Protein AF-I4I1N1-F1 (afdb_monomer_lite)

Radius of gyration: 24.06 Å; chains: 1; bounding box: 51×66×57 Å

Foldseek 3Di:
DKEKDKDKDWFAQQAAFDDDDPATAGKWKKKKDWPDFQFFKKKKKFWDPDDPFQKKKFKAQQAQRHTPDIFGCPDDGRITMPGGDGHHPPTIIMIMIIGPDHDNDRDITMMMIMMIGPDTYMDIGTLDLDFADKDKDLKGKDKDWWAQLAHWAQAQPGGHTAGKWKKWKDFDDAQAFKKKWKFWPDPPQFFKKKFKAQRNPRDTPDIFQCPDDGRIGMPGGDGHHPPTIIMMMITGNDHDHHHPVGITMIMIMMHTPDGMMIITIRDRPPPPPLPPPPPPDPDDAPQVVCCVVRVDGDDPVSRVVSRVVVVVVPPDDDDDDDDDD

Secondary structure (DSSP, 8-state):
--EEEEEEEEE-TTSEEEEETTEEEEEEEEEEEESS-SS-EEEEEEE-TT-S--EEEEEEETTT--EEEEESSSSSTT-EEEEEE-PPTT--EEEEEEESS---SSS-EEEEEEEEESSS-EEEEE----B-SPEEESEEEEEEEE-TTSEEEE-TTT--EEEEEEEEEEESSTTS-EEEEEEESSTTS--EEEEEEETTT--EEEEESSSSSSS-EEEEEE-PPTT--EEEEEEESS-----TTS-EEEEEEEEESSS-EEEEEBPPP----S--S------SSTHHHHHHHHSSPPPHHHHHHHHHHHHHTT-----------

Structure (mmCIF, N/CA/C/O backbone):
data_AF-I4I1N1-F1
#
_entry.id   AF-I4I1N1-F1
#
loop_
_atom_site.group_PDB
_atom_site.id
_atom_site.type_symbol
_atom_site.label_atom_id
_atom_site.label_alt_id
_atom_site.label_comp_id
_atom_site.label_asym_id
_atom_site.label_entity_id
_atom_site.label_seq_id
_atom_site.pdbx_PDB_ins_code
_atom_site.Cartn_x
_atom_site.Cartn_y
_atom_site.Cartn_z
_atom_site.occupancy
_atom_site.B_iso_or_equiv
_atom_site.auth_seq_id
_atom_site.auth_comp_id
_atom_site.auth_asym_id
_atom_site.auth_atom_id
_atom_site.pdbx_PDB_model_num
ATOM 1 N N . MET A 1 1 ? -3.412 -8.310 32.060 1.00 58.50 1 MET A N 1
ATOM 2 C CA . MET A 1 1 ? -3.727 -6.953 32.555 1.00 58.50 1 MET A CA 1
ATOM 3 C C . MET A 1 1 ? -4.641 -6.281 31.543 1.00 58.50 1 MET A C 1
ATOM 5 O O . MET A 1 1 ? -4.737 -6.804 30.439 1.00 58.50 1 MET A O 1
ATOM 9 N N . ALA A 1 2 ? -5.350 -5.220 31.927 1.00 75.75 2 ALA A N 1
ATOM 10 C CA . ALA A 1 2 ? -6.056 -4.371 30.971 1.00 75.75 2 ALA A CA 1
ATOM 11 C C . ALA A 1 2 ? -5.048 -3.404 30.337 1.00 75.75 2 ALA A C 1
ATOM 13 O O . ALA A 1 2 ? -4.145 -2.927 31.028 1.00 75.75 2 ALA A O 1
ATOM 14 N N . SER A 1 3 ? -5.198 -3.129 29.048 1.00 84.62 3 SER A N 1
ATOM 15 C CA . SER A 1 3 ? -4.358 -2.211 28.289 1.00 84.62 3 SER A CA 1
ATOM 16 C C . SER A 1 3 ? -5.225 -1.084 27.742 1.00 84.62 3 SER A C 1
ATOM 18 O O . SER A 1 3 ? -6.306 -1.321 27.206 1.00 84.62 3 SER A O 1
ATOM 20 N N . ASN A 1 4 ? -4.769 0.149 27.923 1.00 90.38 4 ASN A N 1
ATOM 21 C CA . ASN A 1 4 ? -5.424 1.347 27.423 1.00 90.38 4 ASN A CA 1
ATOM 22 C C . ASN A 1 4 ? -4.350 2.193 26.749 1.00 90.38 4 ASN A C 1
ATOM 24 O O . ASN A 1 4 ? -3.445 2.698 27.418 1.00 90.38 4 ASN A O 1
ATOM 28 N N . ILE A 1 5 ? -4.423 2.278 25.426 1.00 92.56 5 ILE A N 1
ATOM 29 C CA . ILE A 1 5 ? -3.499 3.057 24.615 1.00 92.56 5 ILE A CA 1
ATOM 30 C C . ILE A 1 5 ? -4.230 4.294 24.122 1.00 92.56 5 ILE A C 1
ATOM 32 O O . ILE A 1 5 ? -5.327 4.201 23.580 1.00 92.56 5 ILE A O 1
ATOM 36 N N . THR A 1 6 ? -3.604 5.452 24.300 1.00 93.62 6 THR A N 1
ATOM 37 C CA . THR A 1 6 ? -4.072 6.727 23.759 1.00 93.62 6 THR A CA 1
ATOM 38 C C . THR A 1 6 ? -2.991 7.291 22.852 1.00 93.62 6 THR A C 1
ATOM 40 O O . THR A 1 6 ? -1.847 7.440 23.274 1.00 93.62 6 THR A O 1
ATOM 43 N N . GLN A 1 7 ? -3.371 7.627 21.626 1.00 92.12 7 GLN A N 1
ATOM 44 C CA . GLN A 1 7 ? -2.517 8.219 20.611 1.00 92.12 7 GLN A CA 1
ATOM 45 C C . GLN A 1 7 ? -3.134 9.530 20.132 1.00 92.12 7 GLN A C 1
ATOM 47 O O . GLN A 1 7 ? -4.316 9.584 19.800 1.00 92.12 7 GLN A O 1
ATOM 52 N N . GLN A 1 8 ? -2.332 10.588 20.092 1.00 91.19 8 GLN A N 1
ATOM 53 C CA . GLN A 1 8 ? -2.726 11.870 19.512 1.00 91.19 8 GLN A CA 1
ATOM 54 C C . GLN A 1 8 ? -2.152 11.977 18.100 1.00 91.19 8 GLN A C 1
ATOM 56 O O . GLN A 1 8 ? -1.030 11.533 17.858 1.00 91.19 8 GLN A O 1
ATOM 61 N N . GLY A 1 9 ? -2.916 12.555 17.183 1.00 88.56 9 GLY A N 1
ATOM 62 C CA . GLY A 1 9 ? -2.510 12.757 15.796 1.00 88.56 9 GLY A CA 1
ATOM 63 C C . GLY A 1 9 ? -3.260 13.925 15.175 1.00 88.56 9 GLY A C 1
ATOM 64 O O . GLY A 1 9 ? -4.045 14.597 15.849 1.00 88.56 9 GLY A O 1
ATOM 65 N N . SER A 1 10 ? -3.005 14.193 13.900 1.00 86.81 10 SER A N 1
ATOM 66 C CA . SER A 1 10 ? -3.714 15.224 13.150 1.00 86.81 10 SER A CA 1
ATOM 67 C C . SER A 1 10 ? -3.713 14.886 11.676 1.00 86.81 10 SER A C 1
ATOM 69 O O . SER A 1 10 ? -2.648 14.604 11.140 1.00 86.81 10 SER A O 1
ATOM 71 N N . LEU A 1 11 ? -4.878 14.966 11.025 1.00 84.62 11 LEU A N 1
ATOM 72 C CA . LEU A 1 11 ? -4.923 14.805 9.579 1.00 84.62 11 LEU A CA 1
ATOM 73 C C . LEU A 1 11 ? -4.416 16.081 8.884 1.00 84.62 11 LEU A C 1
ATOM 75 O O . LEU A 1 11 ? -4.966 17.173 9.070 1.00 84.62 11 LEU A O 1
ATOM 79 N N . THR A 1 12 ? -3.380 15.931 8.064 1.00 79.19 12 THR A N 1
ATOM 80 C CA . THR A 1 12 ? -2.644 16.964 7.331 1.00 79.19 12 THR A CA 1
ATOM 81 C C . THR A 1 12 ? -2.530 16.635 5.837 1.00 79.19 12 THR A C 1
ATOM 83 O O . THR A 1 12 ? -2.833 15.537 5.370 1.00 79.19 12 THR A O 1
ATOM 86 N N . LEU A 1 13 ? -2.035 17.584 5.033 1.00 66.38 13 LEU A N 1
ATOM 87 C CA . LEU A 1 13 ? -1.769 17.339 3.608 1.00 66.38 13 LEU A CA 1
ATOM 88 C C . LEU A 1 13 ? -0.678 16.292 3.337 1.00 66.38 13 LEU A C 1
ATOM 90 O O . LEU A 1 13 ? -0.590 15.822 2.196 1.00 66.38 13 LEU A O 1
ATOM 94 N N . ASN A 1 14 ? 0.134 15.947 4.338 1.00 60.97 14 ASN A N 1
ATOM 95 C CA . ASN A 1 14 ? 1.229 14.990 4.198 1.00 60.97 14 ASN A CA 1
ATOM 96 C C . ASN A 1 14 ? 0.773 13.532 4.331 1.00 60.97 14 ASN A C 1
ATOM 98 O O . ASN A 1 14 ? 1.518 12.634 3.933 1.00 60.97 14 ASN A O 1
ATOM 102 N N . ASP A 1 15 ? -0.440 13.294 4.827 1.00 69.00 15 ASP A N 1
ATOM 103 C CA . ASP A 1 15 ? -0.906 11.941 5.114 1.00 69.00 15 ASP A CA 1
ATOM 104 C C . ASP A 1 15 ? -1.449 11.250 3.860 1.00 69.00 15 ASP A C 1
ATOM 106 O O . ASP A 1 15 ? -1.597 11.846 2.778 1.00 69.00 15 ASP A O 1
ATOM 110 N N . PHE A 1 16 ? -1.769 9.960 4.002 1.00 67.31 16 PHE A N 1
ATOM 111 C CA . PHE A 1 16 ? -2.285 9.157 2.902 1.00 67.31 16 PHE A CA 1
ATOM 112 C C . PHE A 1 16 ? -3.564 9.775 2.351 1.00 67.31 16 PHE A C 1
ATOM 114 O O . PHE A 1 16 ? -4.454 10.164 3.100 1.00 67.31 16 PHE A O 1
ATOM 121 N N . ILE A 1 17 ? -3.693 9.816 1.026 1.00 69.62 17 ILE A N 1
ATOM 122 C CA . ILE A 1 17 ? -5.001 10.075 0.439 1.00 69.62 17 ILE A CA 1
ATOM 123 C C . ILE A 1 17 ? -5.795 8.787 0.465 1.00 69.62 17 ILE A C 1
ATOM 125 O O . ILE A 1 17 ? -5.372 7.757 -0.066 1.00 69.62 17 ILE A O 1
ATOM 129 N N . PHE A 1 18 ? -6.953 8.872 1.098 1.00 76.56 18 PHE A N 1
ATOM 130 C CA . PHE A 1 18 ? -7.930 7.810 1.147 1.00 76.56 18 PHE A CA 1
ATOM 131 C C . PHE A 1 18 ? -9.139 8.226 0.319 1.00 76.56 18 PHE A C 1
ATOM 133 O O . PHE A 1 18 ? -9.664 9.323 0.476 1.00 76.56 18 PHE A O 1
ATOM 140 N N . ILE A 1 19 ? -9.563 7.367 -0.603 1.00 71.31 19 ILE A N 1
ATOM 141 C CA . ILE A 1 19 ? -10.724 7.633 -1.448 1.00 71.31 19 ILE A CA 1
ATOM 142 C C . ILE A 1 19 ? -11.905 6.868 -0.861 1.00 71.31 19 ILE A C 1
ATOM 144 O O . ILE A 1 19 ? -11.971 5.643 -0.970 1.00 71.31 19 ILE A O 1
ATOM 148 N N . GLN A 1 20 ? -12.840 7.600 -0.255 1.00 65.00 20 GLN A N 1
ATOM 149 C CA . GLN A 1 20 ? -14.136 7.067 0.146 1.00 65.00 20 GLN A CA 1
ATOM 150 C C . GLN A 1 20 ? -15.170 7.491 -0.908 1.00 65.00 20 GLN A C 1
ATOM 152 O O . GLN A 1 20 ? -15.584 8.647 -0.985 1.00 65.00 20 GLN A O 1
ATOM 157 N N . GLY A 1 21 ? -15.556 6.568 -1.791 1.00 66.75 21 GLY A N 1
ATOM 158 C CA . GLY A 1 21 ? -16.453 6.891 -2.906 1.00 66.75 21 GLY A CA 1
ATOM 159 C C . GLY A 1 21 ? -15.805 7.834 -3.929 1.00 66.75 21 GLY A C 1
ATOM 160 O O . GLY A 1 21 ? -14.742 7.529 -4.459 1.00 66.75 21 GLY A O 1
ATOM 161 N N . ALA A 1 22 ? -16.450 8.961 -4.247 1.00 58.03 22 ALA A N 1
ATOM 162 C CA . ALA A 1 22 ? -15.961 9.917 -5.253 1.00 58.03 22 ALA A CA 1
ATOM 163 C C . ALA A 1 22 ? -15.041 11.019 -4.686 1.00 58.03 22 ALA A C 1
ATOM 165 O O . ALA A 1 22 ? -14.478 11.796 -5.456 1.00 58.03 22 ALA A O 1
ATOM 166 N N . ASN A 1 23 ? -14.892 11.103 -3.360 1.00 65.12 23 ASN A N 1
ATOM 167 C CA . ASN A 1 23 ? -14.240 12.223 -2.688 1.00 65.12 23 ASN A CA 1
ATOM 168 C C . ASN A 1 23 ? -12.945 11.769 -1.983 1.00 65.12 23 ASN A C 1
ATOM 170 O O . ASN A 1 23 ? -13.003 10.941 -1.073 1.00 65.12 23 ASN A O 1
ATOM 174 N N . PRO A 1 24 ? -11.765 12.280 -2.384 1.00 74.12 24 PRO A N 1
ATOM 175 C CA . PRO A 1 24 ? -10.508 11.974 -1.708 1.00 74.12 24 PRO A CA 1
ATOM 176 C C . PRO A 1 24 ? -10.396 12.753 -0.392 1.00 74.12 24 PRO A C 1
ATOM 178 O O . PRO A 1 24 ? -10.565 13.969 -0.383 1.00 74.12 24 PRO A O 1
ATOM 181 N N . THR A 1 25 ? -10.037 12.081 0.694 1.00 85.62 25 THR A N 1
ATOM 182 C CA . THR A 1 25 ? -9.758 12.659 2.019 1.00 85.62 25 THR A CA 1
ATOM 183 C C . THR A 1 25 ? -8.350 12.270 2.497 1.00 85.62 25 THR A C 1
ATOM 185 O O . THR A 1 25 ? -7.586 11.671 1.735 1.00 85.62 25 THR A O 1
ATOM 188 N N . ARG A 1 26 ? -7.989 12.606 3.742 1.00 84.75 26 ARG A N 1
ATOM 189 C CA . ARG A 1 26 ? -6.724 12.213 4.386 1.00 84.75 26 ARG A CA 1
ATOM 190 C C . ARG A 1 26 ? -6.902 11.049 5.331 1.00 84.75 26 ARG A C 1
ATOM 192 O O . ARG A 1 26 ? -7.980 10.853 5.890 1.00 84.75 26 ARG A O 1
ATOM 199 N N . ALA A 1 27 ? -5.841 10.277 5.489 1.00 87.06 27 ALA A N 1
ATOM 200 C CA . ALA A 1 27 ? -5.812 9.175 6.412 1.00 87.06 27 ALA A CA 1
ATOM 201 C C . ALA A 1 27 ? -4.431 8.969 7.020 1.00 87.06 27 ALA A C 1
ATOM 203 O O . ALA A 1 27 ? -3.437 8.884 6.298 1.00 87.06 27 ALA A O 1
ATOM 204 N N . ASP A 1 28 ? -4.434 8.738 8.323 1.00 84.69 28 ASP A N 1
ATOM 205 C CA . ASP A 1 28 ? -3.340 8.100 9.032 1.00 84.69 28 ASP A CA 1
ATOM 206 C C . ASP A 1 28 ? -3.648 6.618 9.199 1.00 84.69 28 ASP A C 1
ATOM 208 O O . ASP A 1 28 ? -4.803 6.183 9.238 1.00 84.69 28 ASP A O 1
ATOM 212 N N . GLU A 1 29 ? -2.601 5.810 9.291 1.00 86.31 29 GLU A N 1
ATOM 213 C CA . GLU A 1 29 ? -2.739 4.403 9.632 1.00 86.31 29 GLU A CA 1
ATOM 214 C C . GLU A 1 29 ? -1.850 4.085 10.830 1.00 86.31 29 GLU A C 1
ATOM 216 O O . GLU A 1 29 ? -0.780 4.658 10.998 1.00 86.31 29 GLU A O 1
ATOM 221 N N . TYR A 1 30 ? -2.285 3.133 11.642 1.00 83.88 30 TYR A N 1
ATOM 222 C CA . TYR A 1 30 ? -1.563 2.609 12.791 1.00 83.88 30 TYR A CA 1
ATOM 223 C C . TYR A 1 30 ? -1.496 1.098 12.668 1.00 83.88 30 TYR A C 1
ATOM 225 O O . TYR A 1 30 ? -2.511 0.468 12.372 1.00 83.88 30 TYR A O 1
ATOM 233 N N . LEU A 1 31 ? -0.330 0.501 12.889 1.00 80.81 31 LEU A N 1
ATOM 234 C CA . LEU A 1 31 ? -0.231 -0.940 13.074 1.00 80.81 31 LEU A CA 1
ATOM 235 C C . LEU A 1 31 ? -0.684 -1.265 14.497 1.00 80.81 31 LEU A C 1
ATOM 237 O O . LEU A 1 31 ? -0.233 -0.632 15.450 1.00 80.81 31 LEU A O 1
ATOM 241 N N . VAL A 1 32 ? -1.578 -2.240 14.646 1.00 81.62 32 VAL A N 1
ATOM 242 C CA . VAL A 1 32 ? -2.049 -2.673 15.963 1.00 81.62 32 VAL A CA 1
ATOM 243 C C . VAL A 1 32 ? -1.899 -4.180 16.120 1.00 81.62 32 VAL A C 1
ATOM 245 O O . VAL A 1 32 ? -2.274 -4.965 15.242 1.00 81.62 32 VAL A O 1
ATOM 248 N N . THR A 1 33 ? -1.349 -4.589 17.262 1.00 79.19 33 THR A N 1
ATOM 249 C CA . THR A 1 33 ? -1.268 -5.995 17.665 1.00 79.19 33 THR A CA 1
ATOM 250 C C . THR A 1 33 ? -1.900 -6.201 19.035 1.00 79.19 33 THR A C 1
ATOM 252 O O . THR A 1 33 ? -1.872 -5.322 19.899 1.00 79.19 33 THR A O 1
ATOM 255 N N . PHE A 1 34 ? -2.492 -7.380 19.211 1.00 78.88 34 PHE A N 1
ATOM 256 C CA . PHE A 1 34 ? -3.198 -7.788 20.420 1.00 78.88 34 PHE A CA 1
ATOM 257 C C . PHE A 1 34 ? -2.584 -9.083 20.941 1.00 78.88 34 PHE A C 1
ATOM 259 O O . PHE A 1 34 ? -2.386 -10.017 20.164 1.00 78.88 34 PHE A O 1
ATOM 266 N N . THR A 1 35 ? -2.310 -9.176 22.245 1.00 78.38 35 THR A N 1
ATOM 267 C CA . THR A 1 35 ? -1.830 -10.439 22.845 1.00 78.38 35 THR A CA 1
ATOM 268 C C . THR A 1 35 ? -2.962 -11.342 23.343 1.00 78.38 35 THR A C 1
ATOM 270 O O . THR A 1 35 ? -2.752 -12.535 23.569 1.00 78.38 35 THR A O 1
ATOM 273 N N . ALA A 1 36 ? -4.180 -10.806 23.480 1.00 76.12 36 ALA A N 1
ATOM 274 C CA . ALA A 1 36 ? -5.390 -11.577 23.749 1.00 76.12 36 ALA A CA 1
ATOM 275 C C . ALA A 1 36 ? -6.312 -11.583 22.525 1.00 76.12 36 ALA A C 1
ATOM 277 O O . ALA A 1 36 ? -6.554 -10.549 21.909 1.00 76.12 36 ALA A O 1
ATOM 278 N N . PHE A 1 37 ? -6.853 -12.759 22.206 1.00 81.88 37 PHE A N 1
ATOM 279 C CA . PHE A 1 37 ? -7.710 -12.984 21.041 1.00 81.88 37 PHE A CA 1
ATOM 280 C C . PHE A 1 37 ? -9.124 -13.361 21.466 1.00 81.88 37 PHE A C 1
ATOM 282 O O . PHE A 1 37 ? -9.323 -13.933 22.542 1.00 81.88 37 PHE A O 1
ATOM 289 N N . ASN A 1 38 ? -10.096 -13.088 20.594 1.00 81.06 38 ASN A N 1
ATOM 290 C CA . ASN A 1 38 ? -11.516 -13.338 20.830 1.00 81.06 38 ASN A CA 1
ATOM 291 C C . ASN A 1 38 ? -12.019 -12.705 22.143 1.00 81.06 38 ASN A C 1
ATOM 293 O O . ASN A 1 38 ? -12.864 -13.269 22.836 1.00 81.06 38 ASN A O 1
ATOM 297 N N . GLN A 1 39 ? -11.436 -11.562 22.514 1.00 85.62 39 GLN A N 1
ATOM 298 C CA . GLN A 1 39 ? -11.827 -10.744 23.658 1.00 85.62 39 GLN A CA 1
ATOM 299 C C . GLN A 1 39 ? -12.256 -9.360 23.160 1.00 85.62 39 GLN A C 1
ATOM 301 O O . GLN A 1 39 ? -11.660 -8.880 22.197 1.00 85.62 39 GLN A O 1
ATOM 306 N N . PRO A 1 40 ? -13.250 -8.718 23.798 1.00 90.44 40 PRO A N 1
ATOM 307 C CA . PRO A 1 40 ? -13.693 -7.385 23.414 1.00 90.44 40 PRO A CA 1
ATOM 308 C C . PRO A 1 40 ? -12.548 -6.373 23.476 1.00 90.44 40 PRO A C 1
ATOM 310 O O . PRO A 1 40 ? -11.939 -6.182 24.533 1.00 90.44 40 PRO A O 1
ATOM 313 N N . VAL A 1 41 ? -12.326 -5.678 22.366 1.00 94.69 41 VAL A N 1
ATOM 314 C CA . VAL A 1 41 ? -11.523 -4.458 22.291 1.00 94.69 41 VAL A CA 1
ATOM 315 C C . VAL A 1 41 ? -12.430 -3.317 21.852 1.00 94.69 41 VAL A C 1
ATOM 317 O O . VAL A 1 41 ? -13.195 -3.450 20.894 1.00 94.69 41 VAL A O 1
ATOM 320 N N . GLN A 1 42 ? -12.328 -2.189 22.546 1.00 97.69 42 GLN A N 1
ATOM 321 C CA . GLN A 1 42 ? -12.973 -0.943 22.158 1.00 97.69 42 GLN A CA 1
ATOM 322 C C . GLN A 1 42 ? -11.959 -0.034 21.463 1.00 97.69 42 GLN A C 1
ATOM 324 O O . GLN A 1 42 ? -10.846 0.147 21.955 1.00 97.69 42 GLN A O 1
ATOM 329 N N . ILE A 1 43 ? -12.358 0.553 20.338 1.00 98.19 43 ILE A N 1
ATOM 330 C CA . ILE A 1 43 ? -11.581 1.547 19.603 1.00 98.19 43 ILE A CA 1
ATOM 331 C C . ILE A 1 43 ? -12.428 2.811 19.495 1.00 98.19 43 ILE A C 1
ATOM 333 O O . ILE A 1 43 ? -13.536 2.756 18.964 1.00 98.19 43 ILE A O 1
ATOM 337 N N . SER A 1 44 ? -11.903 3.934 19.973 1.00 97.44 44 SER A N 1
ATOM 338 C CA . SER A 1 44 ? -12.570 5.237 19.909 1.00 97.44 44 SER A CA 1
ATOM 339 C C . SER A 1 44 ? -11.705 6.212 19.128 1.00 97.44 44 SER A C 1
ATOM 341 O O . SER A 1 44 ? -10.510 6.328 19.401 1.00 97.44 44 SER A O 1
ATOM 343 N N . LEU A 1 45 ? -12.302 6.938 18.190 1.00 96.81 45 LEU A N 1
ATOM 344 C CA . LEU A 1 45 ? -11.642 8.005 17.452 1.00 96.81 45 LEU A CA 1
ATOM 345 C C . LEU A 1 45 ? -12.366 9.317 17.729 1.00 96.81 45 LEU A C 1
ATOM 347 O O . LEU A 1 45 ? -13.527 9.496 17.372 1.00 96.81 45 LEU A O 1
ATOM 351 N N . ILE A 1 46 ? -11.667 10.218 18.405 1.00 94.62 46 ILE A N 1
ATOM 352 C CA . ILE A 1 46 ? -12.235 11.445 18.949 1.00 94.62 46 ILE A CA 1
ATOM 353 C C . ILE A 1 46 ? -11.631 12.626 18.196 1.00 94.62 46 ILE A C 1
ATOM 355 O O . ILE A 1 46 ? -10.418 12.838 18.255 1.00 94.62 46 ILE A O 1
ATOM 359 N N . SER A 1 47 ? -12.455 13.404 17.501 1.00 92.31 47 SER A N 1
ATOM 360 C CA . SER A 1 47 ? -12.050 14.689 16.938 1.00 92.31 47 SER A CA 1
ATOM 361 C C . SER A 1 47 ? -11.800 15.701 18.055 1.00 92.31 47 SER A C 1
ATOM 363 O O . SER A 1 47 ? -12.520 15.753 19.057 1.00 92.31 47 SER A O 1
ATOM 365 N N . ALA A 1 48 ? -10.755 16.519 17.921 1.00 85.44 48 ALA A N 1
ATOM 366 C CA . ALA A 1 48 ? -10.586 17.639 18.835 1.00 85.44 48 ALA A CA 1
ATOM 367 C C . ALA A 1 48 ? -11.607 18.746 18.506 1.00 85.44 48 ALA A C 1
ATOM 369 O O . ALA A 1 48 ? -11.924 18.991 17.338 1.00 85.44 48 ALA A O 1
ATOM 370 N N . ASN A 1 49 ? -12.116 19.392 19.566 1.00 63.44 49 ASN A N 1
ATOM 371 C CA . ASN A 1 49 ? -13.211 20.371 19.562 1.00 63.44 49 ASN A CA 1
ATOM 372 C C . ASN A 1 49 ? -13.241 21.272 18.313 1.00 63.44 49 ASN A C 1
ATOM 374 O O . ASN A 1 49 ? -12.243 21.922 18.038 1.00 63.44 49 ASN A O 1
ATOM 378 N N . ASN A 1 50 ? -14.423 21.383 17.684 1.00 55.31 50 ASN A N 1
ATOM 379 C CA . ASN A 1 50 ? -14.855 22.374 16.675 1.00 55.31 50 ASN A CA 1
ATOM 380 C C . AS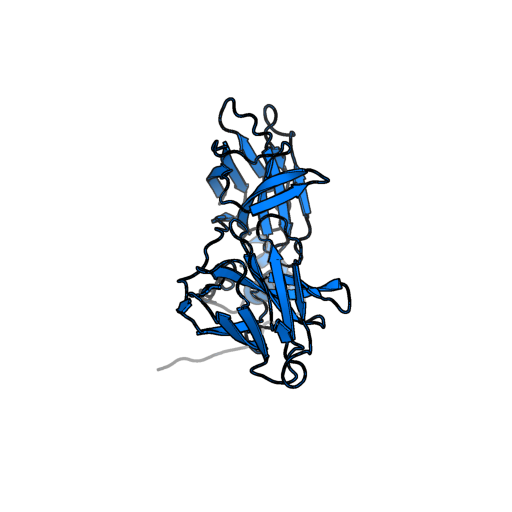N A 1 50 ? -14.238 22.340 15.263 1.00 55.31 50 ASN A C 1
ATOM 382 O O . ASN A 1 50 ? -14.424 23.282 14.489 1.00 55.31 50 ASN A O 1
ATOM 386 N N . THR A 1 51 ? -13.582 21.248 14.892 1.00 62.38 51 THR A N 1
ATOM 387 C CA . THR A 1 51 ? -13.094 21.041 13.524 1.00 62.38 51 THR A CA 1
ATOM 388 C C . THR A 1 51 ? -14.230 20.582 12.588 1.00 62.38 51 THR A C 1
ATOM 390 O O . THR A 1 51 ? -15.201 19.973 13.028 1.00 62.38 51 THR A O 1
ATOM 393 N N . THR A 1 52 ? -14.122 20.823 11.272 1.00 69.31 52 THR A N 1
ATOM 394 C CA . THR A 1 52 ? -14.966 20.160 10.240 1.00 69.31 52 THR A CA 1
ATOM 395 C C . THR A 1 52 ? -14.601 18.682 10.053 1.00 69.31 52 THR A C 1
ATOM 397 O O . THR A 1 52 ? -14.907 18.086 9.021 1.00 69.31 52 THR A O 1
ATOM 400 N N . TYR A 1 53 ? -13.860 18.124 11.007 1.00 84.62 53 TYR A N 1
ATOM 401 C CA . TYR A 1 53 ? -13.397 16.755 11.004 1.00 84.62 53 TYR A CA 1
ATOM 402 C C . TYR A 1 53 ? -14.519 15.859 11.510 1.00 84.62 53 TYR A C 1
ATOM 404 O O . TYR A 1 53 ? -14.913 15.931 12.675 1.00 84.62 53 TYR A O 1
ATOM 412 N N . ASP A 1 54 ? -15.011 15.030 10.606 1.00 89.62 54 ASP A N 1
ATOM 413 C CA . ASP A 1 54 ? -16.014 14.019 10.881 1.00 89.62 54 ASP A CA 1
ATOM 414 C C . ASP A 1 54 ? -15.297 12.660 10.847 1.00 89.62 54 ASP A C 1
ATOM 416 O O . ASP A 1 54 ? -15.037 12.149 9.753 1.00 89.62 54 ASP A O 1
ATOM 420 N N . PRO A 1 55 ? -14.778 12.174 11.990 1.00 92.75 55 PRO A N 1
ATOM 421 C CA . PRO A 1 55 ? -13.869 11.039 12.034 1.00 92.75 55 PRO A CA 1
ATOM 422 C C . PRO A 1 55 ? -14.510 9.755 11.511 1.00 92.75 55 PRO A C 1
ATOM 424 O O . PRO A 1 55 ? -15.666 9.452 11.762 1.00 92.75 55 PRO A O 1
ATOM 427 N N . ILE A 1 56 ? -13.697 8.948 10.838 1.00 93.88 56 ILE A N 1
ATOM 428 C CA . ILE A 1 56 ? -14.001 7.559 10.509 1.00 93.88 56 ILE A CA 1
ATOM 429 C C . ILE A 1 56 ? -12.837 6.708 10.977 1.00 93.88 56 ILE A C 1
ATOM 431 O O . ILE A 1 56 ? -11.678 6.969 10.634 1.00 93.88 56 ILE A O 1
ATOM 435 N N . VAL A 1 57 ? -13.147 5.635 11.697 1.00 96.81 57 VAL A N 1
ATOM 436 C CA . VAL A 1 57 ? -12.176 4.608 12.059 1.00 96.81 57 VAL A CA 1
ATOM 437 C C . VAL A 1 57 ? -12.449 3.328 11.277 1.00 96.81 57 VAL A C 1
ATOM 439 O O . VAL A 1 57 ? -13.580 2.855 11.195 1.00 96.81 57 VAL A O 1
ATOM 442 N N . GLN A 1 58 ? -11.408 2.740 10.687 1.00 96.06 58 GLN A N 1
ATOM 443 C CA . GLN A 1 58 ? -11.478 1.421 10.052 1.00 96.06 58 GLN A CA 1
ATOM 444 C C . GLN A 1 58 ? -10.450 0.489 10.677 1.00 96.06 58 GLN A C 1
ATOM 446 O O . GLN A 1 58 ? -9.285 0.851 10.816 1.00 96.06 58 GLN A O 1
ATOM 451 N N . ILE A 1 59 ? -10.854 -0.738 10.983 1.00 95.56 59 ILE A N 1
ATOM 452 C CA . ILE A 1 59 ? -9.951 -1.835 11.317 1.00 95.56 59 ILE A CA 1
ATOM 453 C C . ILE A 1 59 ? -9.789 -2.680 10.066 1.00 95.56 59 ILE A C 1
ATOM 455 O O . ILE A 1 59 ? -10.766 -3.104 9.449 1.00 95.56 59 ILE A O 1
ATOM 459 N N . ILE A 1 60 ? -8.545 -2.908 9.675 1.00 84.94 60 ILE A N 1
ATOM 460 C CA . ILE A 1 60 ? -8.176 -3.516 8.403 1.00 84.94 60 ILE A CA 1
ATOM 461 C C . ILE A 1 60 ? -7.253 -4.692 8.700 1.00 84.94 60 ILE A C 1
ATOM 463 O O . ILE A 1 60 ? -6.290 -4.530 9.444 1.00 84.94 60 ILE A O 1
ATOM 467 N N . ASP A 1 61 ? -7.493 -5.865 8.115 1.00 81.75 61 ASP A N 1
ATOM 468 C CA . ASP A 1 61 ? -6.486 -6.933 8.131 1.00 81.75 61 ASP A CA 1
ATOM 469 C C . ASP A 1 61 ? -5.253 -6.433 7.360 1.00 81.75 61 ASP A C 1
ATOM 471 O O . ASP A 1 61 ? -5.324 -6.077 6.180 1.00 81.75 61 ASP A O 1
ATOM 475 N N . ALA A 1 62 ? -4.112 -6.349 8.046 1.00 70.94 62 ALA A N 1
ATOM 476 C CA . ALA A 1 62 ? -2.921 -5.700 7.517 1.00 70.94 62 ALA A CA 1
ATOM 477 C C . ALA A 1 62 ? -2.380 -6.388 6.256 1.00 70.94 62 ALA A C 1
ATOM 479 O O . ALA A 1 62 ? -1.817 -5.700 5.403 1.00 70.94 62 ALA A O 1
ATOM 480 N N . ARG A 1 63 ? -2.587 -7.707 6.138 1.00 63.66 63 ARG A N 1
ATOM 481 C CA . ARG A 1 63 ? -2.048 -8.565 5.075 1.00 63.66 63 ARG A CA 1
ATOM 482 C C . ARG A 1 63 ? -2.903 -8.530 3.820 1.00 63.66 63 ARG A C 1
ATOM 484 O O . ARG A 1 63 ? -2.369 -8.505 2.720 1.00 63.66 63 ARG A O 1
ATOM 491 N N . THR A 1 64 ? -4.221 -8.562 3.983 1.00 65.38 64 THR A N 1
ATOM 492 C CA . THR A 1 64 ? -5.185 -8.641 2.869 1.00 65.38 64 THR A CA 1
ATOM 493 C C . THR A 1 64 ? -5.769 -7.285 2.489 1.00 65.38 64 THR A C 1
ATOM 495 O O . THR A 1 64 ? -6.414 -7.153 1.452 1.00 65.38 64 THR A O 1
ATOM 498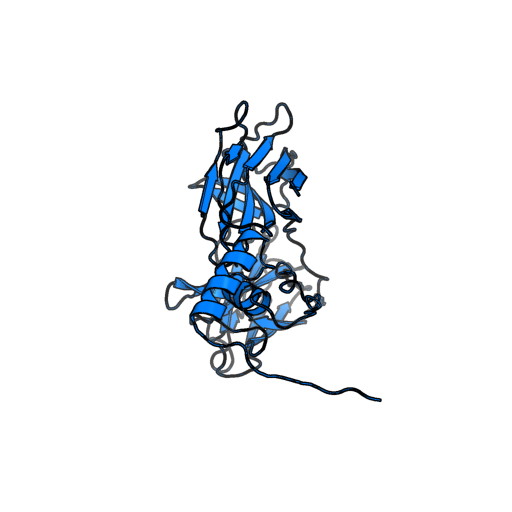 N N . ASN A 1 65 ? -5.555 -6.271 3.333 1.00 67.94 65 ASN A N 1
ATOM 499 C CA . ASN A 1 65 ? -6.118 -4.934 3.201 1.00 67.94 65 ASN A CA 1
ATOM 500 C C . ASN A 1 65 ? -7.661 -4.895 3.233 1.00 67.94 65 ASN A C 1
ATOM 502 O O . ASN A 1 65 ? -8.257 -3.883 2.864 1.00 67.94 65 ASN A O 1
ATOM 506 N N . THR A 1 66 ? -8.313 -5.969 3.695 1.00 78.62 66 THR A N 1
ATOM 507 C CA . THR A 1 66 ? -9.769 -6.017 3.865 1.00 78.62 66 THR A CA 1
ATOM 508 C C . THR A 1 66 ? -10.183 -5.262 5.120 1.00 78.62 66 THR A C 1
ATOM 510 O O . THR A 1 66 ? -9.631 -5.506 6.194 1.00 78.62 66 THR A O 1
ATOM 513 N N . ILE A 1 67 ? -11.183 -4.389 5.007 1.00 87.00 67 ILE A N 1
ATOM 514 C CA . ILE A 1 67 ? -11.816 -3.746 6.164 1.00 87.00 67 ILE A CA 1
ATOM 515 C C . ILE A 1 67 ? -12.637 -4.808 6.902 1.00 87.00 67 ILE A C 1
ATOM 517 O O . ILE A 1 67 ? -13.527 -5.421 6.318 1.00 87.00 67 ILE A O 1
ATOM 521 N N . VAL A 1 68 ? -12.317 -5.038 8.174 1.00 90.69 68 VAL A N 1
ATOM 522 C CA . VAL A 1 68 ? -12.986 -6.025 9.039 1.00 90.69 68 VAL A CA 1
ATOM 523 C C . VAL A 1 68 ? -13.942 -5.379 10.041 1.00 90.69 68 VAL A C 1
ATOM 525 O O . VAL A 1 68 ? -14.826 -6.053 10.558 1.00 90.69 68 VAL A O 1
ATOM 528 N N . ALA A 1 69 ? -13.784 -4.082 10.302 1.00 95.75 69 ALA A N 1
ATOM 529 C CA . ALA A 1 69 ? -14.740 -3.263 11.036 1.00 95.75 69 ALA A CA 1
ATOM 530 C C . ALA A 1 69 ? -14.569 -1.795 10.632 1.00 95.75 69 ALA A C 1
ATOM 532 O O . ALA A 1 69 ? -13.468 -1.374 10.276 1.00 95.75 69 ALA A O 1
ATOM 533 N N . SER A 1 70 ? -15.636 -1.011 10.703 1.00 96.12 70 SER A N 1
ATOM 534 C CA . SER A 1 70 ? -15.587 0.433 10.491 1.00 96.12 70 SER A CA 1
ATOM 535 C C . SER A 1 70 ? -16.707 1.116 11.250 1.00 96.12 70 SER A C 1
ATOM 537 O O . SER A 1 70 ? -17.769 0.518 11.407 1.00 96.12 70 SER A O 1
ATOM 539 N N . ASP A 1 71 ? -16.473 2.353 11.657 1.00 97.12 71 ASP A N 1
ATOM 540 C CA . ASP A 1 71 ? -17.478 3.209 12.275 1.00 97.12 71 ASP A CA 1
ATOM 541 C C . ASP A 1 71 ? -17.166 4.681 11.980 1.00 97.12 71 ASP A C 1
ATOM 543 O O . ASP A 1 71 ? -15.993 5.031 11.810 1.00 97.12 71 ASP A O 1
ATOM 547 N N . ASP A 1 72 ? -18.200 5.515 11.914 1.00 92.88 72 ASP A N 1
ATOM 548 C CA . ASP A 1 72 ? -18.124 6.962 11.712 1.00 92.88 72 ASP A CA 1
ATOM 549 C C . ASP A 1 72 ? -18.740 7.755 12.880 1.00 92.88 72 ASP A C 1
ATOM 551 O O . ASP A 1 72 ? -18.073 8.651 13.387 1.00 92.88 72 ASP A O 1
ATOM 555 N N . ASP A 1 73 ? -19.920 7.392 13.398 1.00 93.69 73 ASP A N 1
ATOM 556 C CA . ASP A 1 73 ? -20.667 8.250 14.337 1.00 93.69 73 ASP A CA 1
ATOM 557 C C . ASP A 1 73 ? -21.225 7.573 15.610 1.00 93.69 73 ASP A C 1
ATOM 559 O O . ASP A 1 73 ? -22.026 8.173 16.333 1.00 93.69 73 ASP A O 1
ATOM 563 N N . SER A 1 74 ? -20.794 6.355 15.959 1.00 96.06 74 SER A N 1
ATOM 564 C CA . SER A 1 74 ? -21.341 5.640 17.131 1.00 96.06 74 SER A CA 1
ATOM 565 C C . SER A 1 74 ? -20.829 6.152 18.494 1.00 96.06 74 SER A C 1
ATOM 567 O O . SER A 1 74 ? -21.179 5.601 19.544 1.00 96.06 74 SER A O 1
ATOM 569 N N . GLY A 1 75 ? -19.957 7.162 18.513 1.00 92.19 75 GLY A N 1
ATOM 570 C CA . GLY A 1 75 ? -19.406 7.807 19.706 1.00 92.19 75 GLY A CA 1
ATOM 571 C C . GLY A 1 75 ? -20.187 9.048 20.160 1.00 92.19 75 GLY A C 1
ATOM 572 O O . GLY A 1 75 ? -21.340 9.273 19.814 1.00 92.19 75 GLY A O 1
ATOM 573 N N . ASN A 1 76 ? -19.566 9.882 21.002 1.00 90.94 76 ASN A N 1
ATOM 574 C CA . ASN A 1 76 ? -20.187 11.143 21.430 1.00 90.94 76 ASN A CA 1
ATOM 575 C C . ASN A 1 76 ? -20.120 12.187 20.306 1.00 90.94 76 ASN A C 1
ATOM 577 O O . ASN A 1 76 ? -19.019 12.583 19.926 1.00 90.94 76 ASN A O 1
ATOM 581 N N . GLY A 1 77 ? -21.261 12.709 19.851 1.00 89.75 77 GLY A N 1
ATOM 582 C CA . GLY A 1 77 ? -21.291 13.613 18.692 1.00 89.75 77 GLY A CA 1
ATOM 583 C C . GLY A 1 77 ? -20.969 12.841 17.412 1.00 89.75 77 GLY A C 1
ATOM 584 O O . GLY A 1 77 ? -21.389 11.702 17.293 1.00 89.75 77 GLY A O 1
ATOM 585 N N . ASN A 1 78 ? -20.185 13.420 16.502 1.00 89.75 78 ASN A N 1
ATOM 586 C CA . ASN A 1 78 ? -19.736 12.732 15.281 1.00 89.75 78 ASN A CA 1
ATOM 587 C C . ASN A 1 78 ? -18.457 11.904 15.512 1.00 89.75 78 ASN A C 1
ATOM 589 O O . ASN A 1 78 ? -17.669 11.730 14.602 1.00 89.75 78 ASN A O 1
ATOM 593 N N . ASN A 1 79 ? -18.158 11.493 16.745 1.00 94.19 79 ASN A N 1
ATOM 594 C CA . ASN A 1 79 ? -16.961 10.691 17.007 1.00 94.19 79 ASN A CA 1
ATOM 595 C C . ASN A 1 79 ? -17.219 9.224 16.669 1.00 94.19 79 ASN A C 1
ATOM 597 O O . ASN A 1 79 ? -18.310 8.732 16.939 1.00 94.19 79 ASN A O 1
ATOM 601 N N . SER A 1 80 ? -16.200 8.501 16.209 1.00 96.81 80 SER A N 1
ATOM 602 C CA . SER A 1 80 ? -16.348 7.078 15.891 1.00 96.81 80 SER A CA 1
ATOM 603 C C . SER A 1 80 ? -16.080 6.187 17.106 1.00 96.81 80 SER A C 1
ATOM 605 O O . SER A 1 80 ? -15.165 6.440 17.902 1.00 96.81 80 SER A O 1
ATOM 607 N N . LEU A 1 81 ? -16.836 5.097 17.228 1.00 97.94 81 LEU A N 1
ATOM 608 C CA . LEU A 1 81 ? -16.718 4.089 18.276 1.00 97.94 81 LEU A CA 1
ATOM 609 C C . LEU A 1 81 ? -16.965 2.672 17.738 1.00 97.94 81 LEU A C 1
ATOM 611 O O . LEU A 1 81 ? -18.094 2.252 17.506 1.00 97.94 81 LEU A O 1
ATOM 615 N N . ILE A 1 82 ? -15.914 1.853 17.704 1.00 98.19 82 ILE A N 1
ATOM 616 C CA . ILE A 1 82 ? -16.043 0.399 17.561 1.00 98.19 82 ILE A CA 1
ATOM 617 C C . ILE A 1 82 ? -16.025 -0.209 18.964 1.00 98.19 82 ILE A C 1
ATOM 619 O O . ILE A 1 82 ? -14.971 -0.361 19.577 1.00 98.19 82 ILE A O 1
ATOM 623 N N . ALA A 1 83 ? -17.200 -0.550 19.497 1.00 96.19 83 ALA A N 1
ATOM 624 C CA . ALA A 1 83 ? -17.350 -0.927 20.906 1.00 96.19 83 ALA A CA 1
ATOM 625 C C . ALA A 1 83 ? -16.903 -2.361 21.258 1.00 96.19 83 ALA A C 1
ATOM 627 O O . ALA A 1 83 ? -16.574 -2.622 22.415 1.00 96.19 83 ALA A O 1
ATOM 628 N N . ASN A 1 84 ? -16.938 -3.297 20.303 1.00 94.25 84 ASN A N 1
ATOM 629 C CA . ASN A 1 84 ? -16.726 -4.727 20.565 1.00 94.25 84 ASN A CA 1
ATOM 630 C C . ASN A 1 84 ? -16.015 -5.434 19.399 1.00 94.25 84 ASN A C 1
ATOM 632 O O . ASN A 1 84 ? -16.559 -6.348 18.776 1.00 94.25 84 ASN A O 1
ATOM 636 N N . PHE A 1 85 ? -14.804 -4.988 19.072 1.00 95.81 85 PHE A N 1
ATOM 637 C CA . PHE A 1 85 ? -13.961 -5.689 18.111 1.00 95.81 85 PHE A CA 1
ATOM 638 C C . PHE A 1 85 ? -13.359 -6.953 18.742 1.00 95.81 85 PHE A C 1
ATOM 640 O O . PHE A 1 85 ? -12.866 -6.909 19.866 1.00 95.81 85 PHE A O 1
ATOM 647 N N . LEU A 1 86 ? -13.377 -8.074 18.015 1.00 90.75 86 LEU A N 1
ATOM 648 C CA . LEU A 1 86 ? -12.834 -9.359 18.467 1.00 90.75 86 LEU A CA 1
ATOM 649 C C . LEU A 1 86 ? -11.594 -9.728 17.628 1.00 90.75 86 LEU A C 1
ATOM 651 O O . LEU A 1 86 ? -11.748 -10.314 16.552 1.00 90.75 86 LEU A O 1
ATOM 655 N N . PRO A 1 87 ? -10.365 -9.408 18.081 1.00 83.12 87 PRO A N 1
ATOM 656 C CA . PRO A 1 87 ? -9.151 -9.717 17.334 1.00 83.12 87 PRO A CA 1
ATOM 657 C C . PRO A 1 87 ? -8.925 -11.229 17.234 1.00 83.12 87 PRO A C 1
ATOM 659 O O . PRO A 1 87 ? -9.089 -11.969 18.207 1.00 83.12 87 PRO A O 1
ATOM 662 N N . GLN A 1 88 ? -8.520 -11.692 16.054 1.00 80.62 88 GLN A N 1
ATOM 663 C CA . GLN A 1 88 ? -8.222 -13.094 15.775 1.00 80.62 88 GLN A CA 1
ATOM 664 C C . GLN A 1 88 ? -6.742 -13.407 16.024 1.00 80.62 88 GLN A C 1
ATOM 666 O O . GLN A 1 88 ? -5.860 -12.589 15.762 1.00 80.62 88 GLN A O 1
ATOM 671 N N . GLY A 1 89 ? -6.470 -14.621 16.509 1.00 69.81 89 GLY A N 1
ATOM 672 C CA . GLY A 1 89 ? -5.107 -15.113 16.712 1.00 69.81 89 GLY A CA 1
ATOM 673 C C . GLY A 1 89 ? -4.306 -15.141 15.414 1.00 69.81 89 GLY A C 1
ATOM 674 O O . GLY A 1 89 ? -4.787 -15.647 14.405 1.00 69.81 89 GLY A O 1
ATOM 675 N N . GLY A 1 90 ? -3.084 -14.602 15.445 1.00 60.22 90 GLY A N 1
ATOM 676 C CA . GLY A 1 90 ? -2.179 -14.591 14.289 1.00 60.22 90 GLY A CA 1
ATOM 677 C C . GLY A 1 90 ? -2.528 -13.571 13.198 1.00 60.22 90 GLY A C 1
ATOM 678 O O . GLY A 1 90 ? -1.874 -13.558 12.156 1.00 60.22 90 GLY A O 1
ATOM 679 N N . VAL A 1 91 ? -3.524 -12.707 13.420 1.00 65.00 91 VAL A N 1
ATOM 680 C CA . VAL A 1 91 ? -3.865 -11.619 12.500 1.00 65.00 91 VAL A CA 1
ATOM 681 C C . VAL A 1 91 ? -3.274 -10.309 13.005 1.00 65.00 91 VAL A C 1
ATOM 683 O O . VAL A 1 91 ? -3.473 -9.915 14.153 1.00 65.00 91 VAL A O 1
ATOM 686 N N . VAL A 1 92 ? -2.553 -9.625 12.121 1.00 69.81 92 VAL A N 1
ATOM 687 C CA . VAL A 1 92 ? -2.085 -8.256 12.342 1.00 69.81 92 VAL A CA 1
ATOM 688 C C . VAL A 1 92 ? -3.100 -7.309 11.723 1.00 69.81 92 VAL A C 1
ATOM 690 O O . VAL A 1 92 ? -3.537 -7.526 10.589 1.00 69.81 92 VAL A O 1
ATOM 693 N N . TYR A 1 93 ? -3.464 -6.257 12.450 1.00 80.50 93 TYR A N 1
ATOM 694 C CA . TYR A 1 93 ? -4.443 -5.283 11.991 1.00 80.50 93 TYR A CA 1
ATOM 695 C C . TYR A 1 93 ? -3.799 -3.918 11.768 1.00 80.50 93 TYR A C 1
ATOM 697 O O . TYR A 1 93 ? -2.767 -3.586 12.351 1.00 80.50 93 TYR A O 1
ATOM 705 N N . LYS A 1 94 ? -4.439 -3.112 10.926 1.00 88.38 94 LYS A N 1
ATOM 706 C CA . LYS A 1 94 ? -4.209 -1.675 10.828 1.00 88.38 94 LYS A CA 1
ATOM 707 C C . LYS A 1 94 ? -5.457 -0.957 11.313 1.00 88.38 94 LYS A C 1
ATOM 709 O O . LYS A 1 94 ? -6.562 -1.368 10.961 1.00 88.38 94 LYS A O 1
ATOM 714 N N . ILE A 1 95 ? -5.282 0.116 12.066 1.00 93.62 95 ILE A N 1
ATOM 715 C CA . ILE A 1 95 ? -6.339 1.091 12.313 1.00 93.62 95 ILE A CA 1
ATOM 716 C C . ILE A 1 95 ? -6.102 2.243 11.349 1.00 93.62 95 ILE A C 1
ATOM 718 O O . ILE A 1 95 ? -5.058 2.883 11.413 1.00 93.62 95 ILE A O 1
ATOM 722 N N . ARG A 1 96 ? -7.041 2.489 10.439 1.00 93.38 96 ARG A N 1
ATOM 723 C CA . ARG A 1 96 ? -7.055 3.699 9.621 1.00 93.38 96 ARG A CA 1
ATOM 724 C C . ARG A 1 96 ? -7.919 4.739 10.309 1.00 93.38 96 ARG A C 1
ATOM 726 O O . ARG A 1 96 ? -9.077 4.466 10.617 1.00 93.38 96 ARG A O 1
ATOM 733 N N . VAL A 1 97 ? -7.344 5.913 10.499 1.00 93.25 97 VAL A N 1
ATOM 734 C CA . VAL A 1 97 ? -8.023 7.128 10.928 1.00 93.25 97 VAL A CA 1
ATOM 735 C C . VAL A 1 97 ? -8.236 7.973 9.686 1.00 93.25 97 VAL A C 1
ATOM 737 O O . VAL A 1 97 ? -7.282 8.238 8.964 1.00 93.25 97 VAL A O 1
ATOM 740 N N . THR A 1 98 ? -9.472 8.349 9.386 1.00 92.25 98 THR A N 1
ATOM 741 C CA . THR A 1 98 ? -9.803 9.177 8.222 1.00 92.25 98 THR A CA 1
ATOM 742 C C . THR A 1 98 ? -11.026 10.043 8.517 1.00 92.25 98 THR A C 1
ATOM 744 O O . THR A 1 98 ? -11.438 10.134 9.668 1.00 92.25 98 THR A O 1
ATOM 747 N N . SER A 1 99 ? -11.579 10.717 7.510 1.00 90.38 99 SER A N 1
ATOM 748 C CA . SER A 1 99 ? -12.699 11.648 7.664 1.00 90.38 99 SER A CA 1
ATOM 749 C C . SER A 1 99 ? -13.797 11.382 6.640 1.00 90.38 99 SER A C 1
ATOM 751 O O . SER A 1 99 ? -13.488 11.191 5.464 1.00 90.38 99 SER A O 1
ATOM 753 N N . PHE A 1 100 ? -15.060 11.442 7.064 1.00 88.00 100 PHE A N 1
ATOM 754 C CA . PHE A 1 100 ? -16.238 11.367 6.196 1.00 88.00 100 PHE A CA 1
ATOM 755 C C . PHE A 1 100 ? -16.253 12.526 5.196 1.00 88.00 100 PHE A C 1
ATOM 757 O O . PHE A 1 100 ? -16.521 12.365 4.003 1.00 88.00 100 PHE A O 1
ATOM 764 N N . ASN A 1 101 ? -15.885 13.714 5.672 1.00 85.56 101 ASN A N 1
ATOM 765 C CA . ASN A 1 101 ? -15.737 14.894 4.838 1.00 85.56 101 ASN A CA 1
ATOM 766 C C . ASN A 1 101 ? -14.352 14.912 4.185 1.00 85.56 101 ASN A C 1
ATOM 768 O O . ASN A 1 101 ? -13.352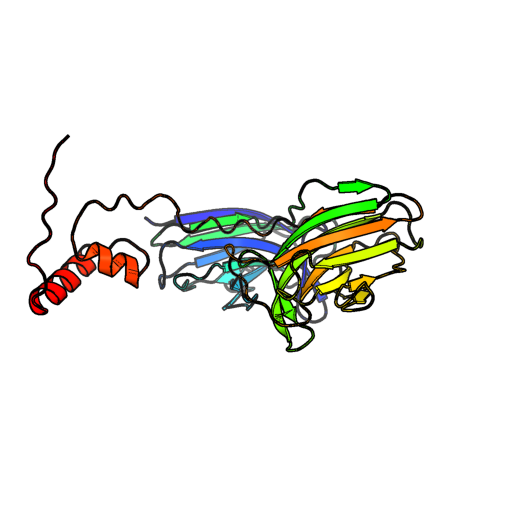 14.522 4.792 1.00 85.56 101 ASN A O 1
ATOM 772 N N . THR A 1 102 ? -14.282 15.446 2.965 1.00 85.12 102 THR A N 1
ATOM 773 C CA . THR A 1 102 ? -13.016 15.716 2.277 1.00 85.12 102 THR A CA 1
ATOM 774 C C . THR A 1 102 ? -12.127 16.632 3.111 1.00 85.12 102 THR A C 1
ATOM 776 O O . THR A 1 102 ? -12.428 17.814 3.275 1.00 85.12 102 THR A O 1
ATOM 779 N N . ILE A 1 103 ? -10.978 16.112 3.533 1.00 78.62 103 ILE A N 1
ATOM 780 C CA . ILE A 1 103 ? -9.880 16.910 4.075 1.00 78.62 103 ILE A CA 1
ATOM 781 C C . ILE A 1 103 ? -8.818 17.041 2.985 1.00 78.62 103 ILE A C 1
ATOM 783 O O . ILE A 1 103 ? -8.206 16.067 2.565 1.00 78.62 103 ILE A O 1
ATOM 787 N N . ASN A 1 104 ? -8.628 18.251 2.465 1.00 71.69 104 ASN A N 1
ATOM 788 C CA . ASN A 1 104 ? -7.597 18.581 1.472 1.00 71.69 104 ASN A CA 1
ATOM 789 C C . ASN A 1 104 ? -7.146 20.037 1.630 1.00 71.69 104 ASN A C 1
ATOM 791 O O . ASN A 1 104 ? -6.960 20.761 0.653 1.00 71.69 104 ASN A O 1
ATOM 795 N N . THR A 1 105 ? -7.007 20.479 2.875 1.00 68.50 105 THR A N 1
ATOM 796 C CA . THR A 1 105 ? -6.602 21.839 3.226 1.00 68.50 105 THR A CA 1
ATOM 797 C C . THR A 1 105 ? -5.325 21.794 4.058 1.00 68.50 105 THR A C 1
ATOM 799 O O . THR A 1 105 ? -5.000 20.766 4.643 1.00 68.50 105 THR A O 1
ATOM 802 N N . GLU A 1 106 ? -4.600 22.911 4.118 1.00 70.00 106 GLU A N 1
ATOM 803 C CA . GLU A 1 106 ? -3.432 23.076 5.003 1.00 70.00 106 GLU A CA 1
ATOM 804 C C . GLU A 1 106 ? -3.817 23.169 6.489 1.00 70.00 106 GLU A C 1
ATOM 806 O O . GLU A 1 106 ? -2.946 23.244 7.350 1.00 70.00 106 GLU A O 1
ATOM 811 N N . ILE A 1 107 ? -5.117 23.181 6.797 1.00 79.00 107 ILE A N 1
ATOM 812 C CA . ILE A 1 107 ? -5.610 23.198 8.170 1.00 79.00 107 ILE A CA 1
ATOM 813 C C . ILE A 1 107 ? -5.419 21.799 8.752 1.00 79.00 107 ILE A C 1
ATOM 815 O O . ILE A 1 107 ? -5.857 20.807 8.173 1.00 79.00 107 ILE A O 1
ATOM 819 N N . GLU A 1 108 ? -4.766 21.734 9.903 1.00 82.56 108 GLU A N 1
ATOM 820 C CA . GLU A 1 108 ? -4.607 20.514 10.684 1.00 82.56 108 GLU A CA 1
ATOM 821 C C . GLU A 1 108 ? -5.941 20.089 11.317 1.00 82.56 108 GLU A C 1
ATOM 823 O O . GLU A 1 108 ? -6.678 20.921 11.852 1.00 82.56 108 GLU A O 1
ATOM 828 N N . HIS A 1 109 ? -6.242 18.789 11.279 1.00 88.00 109 HIS A N 1
ATOM 829 C CA . HIS A 1 109 ? -7.447 18.207 11.877 1.00 88.00 109 HIS A CA 1
ATOM 830 C C . HIS A 1 109 ? -7.057 17.245 13.011 1.00 88.00 109 HIS A C 1
ATOM 832 O O . HIS A 1 109 ? -6.971 16.032 12.793 1.00 88.00 109 HIS A O 1
ATOM 838 N N . PRO A 1 110 ? -6.783 17.774 14.218 1.00 90.81 110 PRO A N 1
ATOM 839 C CA . PRO A 1 110 ? -6.308 16.984 15.345 1.00 90.81 110 PRO A CA 1
ATOM 840 C C . PRO A 1 110 ? -7.335 15.969 15.851 1.00 90.81 110 PRO A C 1
ATOM 842 O O . PRO A 1 110 ? -8.537 16.244 15.934 1.00 90.81 110 PRO A O 1
ATOM 845 N N . TYR A 1 111 ? -6.834 14.810 16.269 1.00 93.25 111 TYR A N 1
ATOM 846 C CA . TYR A 1 111 ? -7.624 13.709 16.802 1.00 93.25 111 TYR A CA 1
ATOM 847 C C . TYR A 1 111 ? -6.929 12.980 17.953 1.00 93.25 111 TYR A C 1
ATOM 849 O O . TYR A 1 111 ? -5.719 13.069 18.162 1.00 93.25 111 TYR A O 1
ATOM 857 N N . THR A 1 112 ? -7.726 12.228 18.709 1.00 94.62 112 THR A N 1
ATOM 858 C CA . THR A 1 112 ? -7.273 11.261 19.710 1.00 94.62 112 THR A CA 1
ATOM 859 C C . THR A 1 112 ? -7.823 9.882 19.357 1.00 94.62 112 THR A C 1
ATOM 861 O O . THR A 1 112 ? -9.035 9.680 19.348 1.00 94.62 112 THR A O 1
ATOM 864 N N . LEU A 1 113 ? -6.933 8.931 19.080 1.00 96.38 113 LEU A N 1
ATOM 865 C CA . LEU A 1 113 ? -7.246 7.516 18.905 1.00 96.38 113 LEU A CA 1
ATOM 866 C C . LEU A 1 113 ? -7.025 6.785 20.234 1.00 96.38 113 LEU A C 1
ATOM 868 O O . LEU A 1 113 ? -5.949 6.866 20.823 1.00 96.38 113 LEU A O 1
ATOM 872 N N . GLN A 1 114 ? -8.034 6.058 20.703 1.00 97.12 114 GLN A N 1
ATOM 873 C CA . GLN A 1 114 ? -7.961 5.234 21.906 1.00 97.12 114 GLN A CA 1
ATOM 874 C C . GLN A 1 114 ? -8.228 3.773 21.568 1.00 97.12 114 GLN A C 1
ATOM 876 O O . GLN A 1 114 ? -9.181 3.468 20.854 1.00 97.12 114 GLN A O 1
ATOM 881 N N . VAL A 1 115 ? -7.412 2.870 22.110 1.00 96.56 115 VAL A N 1
ATOM 882 C CA . VAL A 1 115 ? -7.585 1.419 21.985 1.00 96.56 115 VAL A CA 1
ATOM 883 C C . VAL A 1 115 ? -7.559 0.801 23.376 1.00 96.56 115 VAL A C 1
ATOM 885 O O . VAL A 1 115 ? -6.538 0.816 24.064 1.00 96.56 115 VAL A O 1
ATOM 888 N N . ASN A 1 116 ? -8.698 0.247 23.778 1.00 94.88 116 ASN A N 1
ATOM 889 C CA . ASN A 1 116 ? -8.942 -0.271 25.115 1.00 94.88 116 ASN A CA 1
ATOM 890 C C . ASN A 1 116 ? -9.190 -1.777 25.048 1.00 94.88 116 ASN A C 1
ATOM 892 O O . ASN A 1 116 ? -10.179 -2.221 24.466 1.00 94.88 116 ASN A O 1
ATOM 896 N N . SER A 1 117 ? -8.327 -2.557 25.693 1.00 91.19 117 SER A N 1
ATOM 897 C CA . SER A 1 117 ? -8.531 -3.985 25.921 1.00 91.19 117 SER A CA 1
ATOM 898 C C . SER A 1 117 ? -8.619 -4.280 27.414 1.00 91.19 117 SER A C 1
ATOM 900 O O . SER A 1 117 ? -7.783 -3.850 28.207 1.00 91.19 117 SER A O 1
ATOM 902 N N . VAL A 1 118 ? -9.615 -5.065 27.816 1.00 87.69 118 VAL A N 1
ATOM 903 C CA . VAL A 1 118 ? -9.767 -5.507 29.213 1.00 87.69 118 VAL A CA 1
ATOM 904 C C . VAL A 1 118 ? -8.805 -6.640 29.584 1.00 87.69 118 VAL A C 1
ATOM 906 O O . VAL A 1 118 ? -8.514 -6.848 30.763 1.00 87.69 118 VAL A O 1
ATOM 909 N N . VAL A 1 119 ? -8.295 -7.369 28.587 1.00 81.06 119 VAL A N 1
ATOM 910 C CA . VAL A 1 119 ? -7.398 -8.514 28.765 1.00 81.06 119 VAL A CA 1
ATOM 911 C C . VAL A 1 119 ? -6.295 -8.469 27.715 1.00 81.06 119 VAL A C 1
ATOM 913 O O . VAL A 1 119 ? -6.558 -8.306 26.529 1.00 81.06 119 VAL A O 1
ATOM 916 N N . GLY A 1 120 ? -5.061 -8.689 28.155 1.00 75.75 120 GLY A N 1
ATOM 917 C CA . GLY A 1 120 ? -3.899 -8.691 27.276 1.00 75.75 120 GLY A CA 1
ATOM 918 C C . GLY A 1 120 ? -3.407 -7.284 26.966 1.00 75.75 120 GLY A C 1
ATOM 919 O O . GLY A 1 120 ? -4.011 -6.280 27.341 1.00 75.75 120 GLY A O 1
ATOM 920 N N . ASP A 1 121 ? -2.277 -7.249 26.288 1.00 79.69 121 ASP A N 1
ATOM 921 C CA . ASP A 1 121 ? -1.577 -6.036 25.917 1.00 79.69 121 ASP A CA 1
ATOM 922 C C . ASP A 1 121 ? -1.965 -5.644 24.494 1.00 79.69 121 ASP A C 1
ATOM 924 O O . ASP A 1 121 ? -2.181 -6.497 23.623 1.00 79.69 121 ASP A O 1
ATOM 928 N N . VAL A 1 122 ? -2.055 -4.336 24.288 1.00 82.69 122 VAL A N 1
ATOM 929 C CA . VAL A 1 122 ? -2.213 -3.705 22.985 1.00 82.69 122 VAL A CA 1
ATOM 930 C C . VAL A 1 122 ? -0.910 -2.988 22.681 1.00 82.69 122 VAL A C 1
ATOM 932 O O . VAL A 1 122 ? -0.423 -2.210 23.502 1.00 82.69 122 VAL A O 1
ATOM 935 N N . VAL A 1 123 ? -0.369 -3.222 21.493 1.00 81.75 123 VAL A N 1
ATOM 936 C CA . VAL A 1 123 ? 0.705 -2.395 20.942 1.00 81.75 123 VAL A CA 1
ATOM 937 C C . VAL A 1 123 ? 0.125 -1.643 19.761 1.00 81.75 123 VAL A C 1
ATOM 939 O O . VAL A 1 123 ? -0.409 -2.263 18.840 1.00 81.75 123 VAL A O 1
ATOM 942 N N . LEU A 1 124 ? 0.204 -0.317 19.820 1.00 81.69 124 LEU A N 1
ATOM 943 C CA . LEU A 1 124 ? -0.206 0.584 18.755 1.00 81.69 124 LEU A CA 1
ATOM 944 C C . LEU A 1 124 ? 1.030 1.346 18.295 1.00 81.69 124 LEU A C 1
ATOM 946 O O . LEU A 1 124 ? 1.653 2.052 19.085 1.00 81.69 124 LEU A O 1
ATOM 950 N N . GLU A 1 125 ? 1.371 1.198 17.027 1.00 75.56 125 GLU A N 1
ATOM 951 C CA . GLU A 1 125 ? 2.501 1.882 16.414 1.00 75.56 125 GLU A CA 1
ATOM 952 C C . GLU A 1 125 ? 1.990 2.725 15.258 1.00 75.56 125 GLU A C 1
ATOM 954 O O . GLU A 1 125 ? 1.234 2.250 14.407 1.00 75.56 125 GLU A O 1
ATOM 959 N N . GLU A 1 126 ? 2.386 3.994 15.226 1.00 67.94 126 GLU A N 1
ATOM 960 C CA . GLU A 1 126 ? 2.075 4.862 14.100 1.00 67.94 126 GLU A CA 1
ATOM 961 C C . GLU A 1 126 ? 2.663 4.279 12.822 1.00 67.94 126 GLU A C 1
ATOM 963 O O . GLU A 1 126 ? 3.874 4.077 12.695 1.00 67.94 126 GLU A O 1
ATOM 968 N N . ARG A 1 127 ? 1.797 4.018 11.842 1.00 63.81 127 ARG A N 1
ATOM 969 C CA . ARG A 1 127 ? 2.233 3.635 10.508 1.00 63.81 127 ARG A CA 1
ATOM 970 C C . ARG A 1 127 ? 2.534 4.903 9.729 1.00 63.81 127 ARG A C 1
ATOM 972 O O . ARG A 1 127 ? 1.838 5.245 8.768 1.00 63.81 127 ARG A O 1
ATOM 979 N N . LEU A 1 128 ? 3.616 5.554 10.143 1.00 49.31 128 LEU A N 1
ATOM 980 C CA . LEU A 1 128 ? 4.204 6.667 9.423 1.00 49.31 128 LEU A CA 1
ATOM 981 C C . LEU A 1 128 ? 4.374 6.283 7.949 1.00 49.31 128 LEU A C 1
ATOM 983 O O . LEU A 1 128 ? 4.732 5.151 7.605 1.00 49.31 128 LEU A O 1
ATOM 987 N N . SER A 1 129 ? 4.204 7.248 7.052 1.00 44.81 129 SER A N 1
ATOM 988 C CA . SER A 1 129 ? 4.769 7.179 5.704 1.00 44.81 129 SER A CA 1
ATOM 989 C C . SER A 1 129 ? 6.298 7.317 5.762 1.00 44.81 129 SER A C 1
ATOM 991 O O . SER A 1 129 ? 6.875 8.107 5.014 1.00 44.81 129 SER A O 1
ATOM 993 N N . SER A 1 130 ? 6.962 6.646 6.707 1.00 44.66 130 SER A N 1
ATOM 994 C CA . SER A 1 130 ? 8.397 6.747 6.897 1.00 44.66 130 SER A CA 1
ATOM 995 C C . SER A 1 130 ? 9.066 6.077 5.707 1.00 44.66 130 SER A C 1
ATOM 997 O O . SER A 1 130 ? 9.135 4.859 5.546 1.00 44.66 130 SER A O 1
ATOM 999 N N . PHE A 1 131 ? 9.503 6.930 4.798 1.00 52.91 131 PHE A N 1
ATOM 1000 C CA . PHE A 1 131 ? 10.459 6.544 3.795 1.00 52.91 131 PHE A CA 1
ATOM 1001 C C . PHE A 1 131 ? 11.840 6.516 4.460 1.00 52.91 131 PHE A C 1
ATOM 1003 O O . PHE A 1 131 ? 12.109 7.302 5.371 1.00 52.91 131 PHE A O 1
ATOM 1010 N N . GLY A 1 132 ? 12.694 5.584 4.042 1.00 55.88 132 GLY A N 1
ATOM 1011 C CA . GLY A 1 132 ? 14.065 5.486 4.539 1.00 55.88 132 GLY A CA 1
ATOM 1012 C C . GLY A 1 132 ? 14.927 6.697 4.159 1.00 55.88 132 GLY A C 1
ATOM 1013 O O . GLY A 1 132 ? 14.444 7.757 3.767 1.00 55.88 132 GLY A O 1
ATOM 1014 N N . ASN A 1 133 ? 16.247 6.544 4.224 1.00 65.12 133 ASN A N 1
ATOM 1015 C CA . ASN A 1 133 ? 17.134 7.581 3.698 1.00 65.12 133 ASN A CA 1
ATOM 1016 C C . ASN A 1 133 ? 17.041 7.621 2.162 1.00 65.12 133 ASN A C 1
ATOM 1018 O O . ASN A 1 133 ? 17.115 6.563 1.530 1.00 65.12 133 ASN A O 1
ATOM 1022 N N . PRO A 1 134 ? 16.879 8.805 1.542 1.00 75.81 134 PRO A N 1
ATOM 1023 C CA . PRO A 1 134 ? 16.837 8.915 0.091 1.00 75.81 134 PRO A CA 1
ATOM 1024 C C . PRO A 1 134 ? 18.192 8.541 -0.508 1.00 75.81 134 PRO A C 1
ATOM 1026 O O . PRO A 1 134 ? 19.236 9.011 -0.053 1.00 75.81 134 PRO A O 1
ATOM 1029 N N . GLN A 1 135 ? 18.170 7.738 -1.566 1.00 81.12 135 GLN A N 1
ATOM 1030 C CA . GLN A 1 135 ? 19.303 7.616 -2.473 1.00 81.12 135 GLN A CA 1
ATOM 1031 C C . GLN A 1 135 ? 19.116 8.615 -3.614 1.00 81.12 135 GLN A C 1
ATOM 1033 O O . GLN A 1 135 ? 18.070 8.608 -4.260 1.00 81.12 135 GLN A O 1
ATOM 1038 N N . THR A 1 136 ? 20.120 9.455 -3.871 1.00 81.25 136 THR A N 1
ATOM 1039 C CA . THR A 1 136 ? 20.035 10.558 -4.843 1.00 81.25 136 THR A CA 1
ATOM 1040 C C . THR A 1 136 ? 21.151 10.467 -5.876 1.00 81.25 136 THR A C 1
ATOM 1042 O O . THR A 1 136 ? 22.295 10.172 -5.535 1.00 81.25 136 THR A O 1
ATOM 1045 N N . GLY A 1 137 ? 20.844 10.765 -7.137 1.00 82.25 137 GLY A N 1
ATOM 1046 C CA . GLY A 1 137 ? 21.831 10.808 -8.212 1.00 82.25 137 GLY A CA 1
ATOM 1047 C C . GLY A 1 137 ? 21.198 10.937 -9.594 1.00 82.25 137 GLY A C 1
ATOM 1048 O O . GLY A 1 137 ? 19.979 10.968 -9.734 1.00 82.25 137 GLY A O 1
ATOM 1049 N N . GLN A 1 138 ? 22.031 11.011 -10.635 1.00 87.75 138 GLN A N 1
ATOM 1050 C CA . GLN A 1 138 ? 21.551 10.850 -12.017 1.00 87.75 138 GLN A CA 1
ATOM 1051 C C . GLN A 1 138 ? 21.171 9.402 -12.321 1.00 87.75 138 GLN A C 1
ATOM 1053 O O . GLN A 1 138 ? 20.268 9.150 -13.108 1.00 87.75 138 GLN A O 1
ATOM 1058 N N . VAL A 1 139 ? 21.851 8.454 -11.681 1.00 91.88 139 VAL A N 1
ATOM 1059 C CA . VAL A 1 139 ? 21.485 7.043 -11.663 1.00 91.88 139 VAL A CA 1
ATOM 1060 C C . VAL A 1 139 ? 21.425 6.634 -10.202 1.00 91.88 139 VAL A C 1
ATOM 1062 O O . VAL A 1 139 ? 22.401 6.788 -9.470 1.00 91.88 139 VAL A O 1
ATOM 1065 N N . VAL A 1 140 ? 20.270 6.142 -9.779 1.00 91.38 140 VAL A N 1
ATOM 1066 C CA . VAL A 1 140 ? 20.025 5.616 -8.439 1.00 91.38 140 VAL A CA 1
ATOM 1067 C C . VAL A 1 140 ? 19.736 4.135 -8.582 1.00 91.38 140 VAL A C 1
ATOM 1069 O O . VAL A 1 140 ? 18.945 3.746 -9.434 1.00 91.38 140 VAL A O 1
ATOM 1072 N N . THR A 1 141 ? 20.406 3.304 -7.789 1.00 90.56 141 THR A N 1
ATOM 1073 C CA . THR A 1 141 ? 20.231 1.849 -7.811 1.00 90.56 141 THR A CA 1
ATOM 1074 C C . THR A 1 141 ? 19.939 1.363 -6.403 1.00 90.56 141 THR A C 1
ATOM 1076 O O . THR A 1 141 ? 20.730 1.593 -5.486 1.00 90.56 141 THR A O 1
ATOM 1079 N N . PHE A 1 142 ? 18.822 0.664 -6.262 1.00 89.81 142 PHE A N 1
ATOM 1080 C CA . PHE A 1 142 ? 18.343 0.083 -5.024 1.00 89.81 142 PHE A CA 1
ATOM 1081 C C . PHE A 1 142 ? 18.278 -1.439 -5.159 1.00 89.81 142 PHE A C 1
ATOM 1083 O O . PHE A 1 142 ? 17.832 -1.958 -6.179 1.00 89.81 142 PHE A O 1
ATOM 1090 N N . GLN A 1 143 ? 18.728 -2.150 -4.128 1.00 89.38 143 GLN A N 1
ATOM 1091 C CA . GLN A 1 143 ? 18.608 -3.603 -4.028 1.00 89.38 143 GLN A CA 1
ATOM 1092 C C . GLN A 1 143 ? 17.499 -3.912 -3.028 1.00 89.38 143 GLN A C 1
ATOM 1094 O O . GLN A 1 143 ? 17.587 -3.487 -1.875 1.00 89.38 143 GLN A O 1
ATOM 1099 N N . GLY A 1 144 ? 16.459 -4.604 -3.480 1.00 89.12 144 GLY A N 1
ATOM 1100 C CA . GLY A 1 144 ? 15.264 -4.895 -2.702 1.00 89.12 144 GLY A CA 1
ATOM 1101 C C . GLY A 1 144 ? 14.964 -6.385 -2.612 1.00 89.12 144 GLY A C 1
ATOM 1102 O O . GLY A 1 144 ? 15.608 -7.223 -3.256 1.00 89.12 144 GLY A O 1
ATOM 1103 N N . VAL A 1 145 ? 13.991 -6.704 -1.766 1.00 88.94 145 VAL A N 1
ATOM 1104 C CA . VAL A 1 145 ? 13.588 -8.070 -1.457 1.00 88.94 145 VAL A CA 1
ATOM 1105 C C . VAL A 1 145 ? 12.064 -8.104 -1.342 1.00 88.94 145 VAL A C 1
ATOM 1107 O O . VAL A 1 145 ? 11.536 -7.274 -0.624 1.00 88.94 145 VAL A O 1
ATOM 1110 N N . LEU A 1 146 ? 11.391 -9.039 -2.023 1.00 88.25 146 LEU A N 1
ATOM 1111 C CA . LEU A 1 146 ? 9.969 -9.340 -1.839 1.00 88.25 146 LEU A CA 1
ATOM 1112 C C . LEU A 1 146 ? 9.798 -10.606 -0.984 1.00 88.25 146 LEU A C 1
ATOM 1114 O O . LEU A 1 146 ? 10.152 -11.713 -1.407 1.00 88.25 146 LEU A O 1
ATOM 1118 N N . ASP A 1 147 ? 9.229 -10.457 0.204 1.00 82.44 147 ASP A N 1
ATOM 1119 C CA . ASP A 1 147 ? 8.932 -11.507 1.166 1.00 82.44 147 ASP A CA 1
ATOM 1120 C C . ASP A 1 147 ? 7.633 -11.258 1.952 1.00 82.44 147 ASP A C 1
ATOM 1122 O O . ASP A 1 147 ? 6.912 -10.286 1.763 1.00 82.44 147 ASP A O 1
ATOM 1126 N N . SER A 1 148 ? 7.293 -12.188 2.842 1.00 71.69 148 SER A N 1
ATOM 1127 C CA . SER A 1 148 ? 6.050 -12.187 3.625 1.00 71.69 148 SER A CA 1
ATOM 1128 C C . SER A 1 148 ? 5.813 -10.956 4.515 1.00 71.69 148 SER A C 1
ATOM 1130 O O . SER A 1 148 ? 4.736 -10.849 5.100 1.00 71.69 148 SER A O 1
ATOM 1132 N N . ARG A 1 149 ? 6.804 -10.073 4.682 1.00 69.56 149 ARG A N 1
ATOM 1133 C CA . ARG A 1 149 ? 6.683 -8.810 5.423 1.00 69.56 149 ARG A CA 1
ATOM 1134 C C . ARG A 1 149 ? 6.165 -7.663 4.564 1.00 69.56 149 ARG A C 1
ATOM 1136 O O . ARG A 1 149 ? 5.757 -6.645 5.125 1.00 69.56 149 ARG A O 1
ATOM 1143 N N . ASP A 1 150 ? 6.171 -7.822 3.248 1.00 71.12 150 ASP A N 1
ATOM 1144 C CA . ASP A 1 150 ? 5.857 -6.732 2.340 1.00 71.12 150 ASP A CA 1
ATOM 1145 C C . ASP A 1 150 ? 4.357 -6.561 2.146 1.00 71.12 150 ASP A C 1
ATOM 1147 O O . ASP A 1 150 ? 3.520 -7.381 2.546 1.00 71.12 150 ASP A O 1
ATOM 1151 N N . TYR A 1 151 ? 4.004 -5.432 1.543 1.00 70.31 151 TYR A N 1
ATOM 1152 C CA . TYR A 1 151 ? 2.617 -5.121 1.249 1.00 70.31 151 TYR A CA 1
ATOM 1153 C C . TYR A 1 151 ? 2.069 -6.091 0.213 1.00 70.31 151 TYR A C 1
ATOM 1155 O O . TYR A 1 151 ? 2.814 -6.684 -0.560 1.00 70.31 151 TYR A O 1
ATOM 1163 N N . THR A 1 152 ? 0.746 -6.211 0.154 1.00 76.50 152 THR A N 1
ATOM 1164 C CA . THR A 1 152 ? 0.104 -6.898 -0.960 1.00 76.50 152 THR A CA 1
ATOM 1165 C C . THR A 1 152 ? -0.688 -5.926 -1.818 1.00 76.50 152 THR A C 1
ATOM 1167 O O . THR A 1 152 ? -1.374 -5.033 -1.315 1.00 76.50 152 THR A O 1
ATOM 1170 N N . PHE A 1 153 ? -0.591 -6.104 -3.131 1.00 78.88 153 PHE A N 1
ATOM 1171 C CA . PHE A 1 153 ? -1.430 -5.442 -4.124 1.00 78.88 153 PHE A CA 1
ATOM 1172 C C . PHE A 1 153 ? -1.988 -6.483 -5.101 1.00 78.88 153 PHE A C 1
ATOM 1174 O O . PHE A 1 153 ? -1.377 -7.538 -5.273 1.00 78.88 153 PHE A O 1
ATOM 1181 N N . PRO A 1 154 ? -3.147 -6.229 -5.732 1.00 79.94 154 PRO A N 1
ATOM 1182 C CA . PRO A 1 154 ? -3.693 -7.133 -6.740 1.00 79.94 154 PRO A CA 1
ATOM 1183 C C . PRO A 1 154 ? -2.684 -7.393 -7.864 1.00 79.94 154 PRO A C 1
ATOM 1185 O O . PRO A 1 154 ? -2.191 -6.442 -8.473 1.00 79.94 154 PRO A O 1
ATOM 1188 N N . SER A 1 155 ? -2.391 -8.664 -8.148 1.00 86.75 155 SER A N 1
ATOM 1189 C CA . SER A 1 155 ? -1.568 -9.025 -9.304 1.00 86.75 155 SER A CA 1
ATOM 1190 C C . SER A 1 155 ? -2.310 -8.726 -10.613 1.00 86.75 155 SER A C 1
ATOM 1192 O O . SER A 1 155 ? -3.530 -8.903 -10.679 1.00 86.75 155 SER A O 1
ATOM 1194 N N . PRO A 1 156 ? -1.607 -8.319 -11.680 1.00 88.75 156 PRO A N 1
ATOM 1195 C CA . PRO A 1 156 ? -2.213 -8.125 -12.998 1.00 88.75 156 PRO A CA 1
ATOM 1196 C C . PRO A 1 156 ? -2.910 -9.370 -13.558 1.00 88.75 156 PRO A C 1
ATOM 1198 O O . PRO A 1 156 ? -3.979 -9.260 -14.154 1.00 88.75 156 PRO A O 1
ATOM 1201 N N . SER A 1 157 ? -2.328 -10.554 -13.353 1.00 91.69 157 SER A N 1
ATOM 1202 C CA . SER A 1 157 ? -2.819 -11.810 -13.941 1.00 91.69 157 SER A CA 1
ATOM 1203 C C . SER A 1 157 ? -4.135 -12.315 -13.343 1.00 91.69 157 SER A C 1
ATOM 1205 O O . SER A 1 157 ? -4.963 -12.873 -14.062 1.00 91.69 157 SER A O 1
ATOM 1207 N N . THR A 1 158 ? -4.336 -12.157 -12.031 1.00 85.19 158 THR A N 1
ATOM 1208 C CA . THR A 1 158 ? -5.468 -12.787 -11.319 1.00 85.19 158 THR A CA 1
ATOM 1209 C C . THR A 1 158 ? -6.261 -11.832 -10.436 1.00 85.19 158 THR A C 1
ATOM 1211 O O . THR A 1 158 ? -7.281 -12.233 -9.879 1.00 85.19 158 THR A O 1
ATOM 1214 N N . ALA A 1 159 ? -5.794 -10.593 -10.263 1.00 82.56 159 ALA A N 1
ATOM 1215 C CA . ALA A 1 159 ? -6.265 -9.646 -9.252 1.00 82.56 159 ALA A CA 1
ATOM 1216 C C . ALA A 1 159 ? -6.167 -10.159 -7.799 1.00 82.56 159 ALA A C 1
ATOM 1218 O O . ALA A 1 159 ? -6.626 -9.483 -6.875 1.00 82.56 159 ALA A O 1
ATOM 1219 N N . ALA A 1 160 ? -5.551 -11.323 -7.562 1.00 77.31 160 ALA A N 1
ATOM 1220 C CA . ALA A 1 160 ? -5.320 -11.829 -6.219 1.00 77.31 160 ALA A CA 1
ATOM 1221 C C . ALA A 1 160 ? -4.156 -11.070 -5.552 1.00 77.31 160 ALA A C 1
ATOM 1223 O O . ALA A 1 160 ? -3.227 -10.647 -6.249 1.00 77.31 160 ALA A O 1
ATOM 1224 N N . PRO A 1 161 ? -4.165 -10.902 -4.217 1.00 76.81 161 PRO A N 1
ATOM 1225 C CA . PRO A 1 161 ? -3.096 -10.205 -3.505 1.00 76.81 161 PRO A CA 1
ATOM 1226 C C . PRO A 1 161 ? -1.721 -10.836 -3.766 1.00 76.81 161 PRO A C 1
ATOM 1228 O O . PRO A 1 161 ? -1.558 -12.042 -3.610 1.00 76.81 161 PRO A O 1
ATOM 1231 N N . SER A 1 162 ? -0.742 -10.018 -4.146 1.00 85.50 162 SER A N 1
ATOM 1232 C CA . SER A 1 162 ? 0.647 -10.393 -4.435 1.00 85.50 162 SER A CA 1
ATOM 1233 C C . SER A 1 162 ? 1.604 -9.443 -3.728 1.00 85.50 162 SER A C 1
ATOM 1235 O O . SER A 1 162 ? 1.267 -8.270 -3.561 1.00 85.50 162 SER A O 1
ATOM 1237 N N . LEU A 1 163 ? 2.771 -9.940 -3.310 1.00 84.75 163 LEU A N 1
ATOM 1238 C CA . LEU A 1 163 ? 3.773 -9.149 -2.589 1.00 84.75 163 LEU A CA 1
ATOM 1239 C C . LEU A 1 163 ? 4.248 -7.942 -3.408 1.00 84.75 163 LEU A C 1
ATOM 1241 O O . LEU A 1 163 ? 4.403 -8.024 -4.630 1.00 84.75 163 LEU A O 1
ATOM 1245 N N . ALA A 1 164 ? 4.490 -6.829 -2.722 1.00 87.38 164 ALA A N 1
ATOM 1246 C CA . ALA A 1 164 ? 4.928 -5.592 -3.331 1.00 87.38 164 ALA A CA 1
ATOM 1247 C C . ALA A 1 164 ? 5.656 -4.660 -2.358 1.00 87.38 164 ALA A C 1
ATOM 1249 O O . ALA A 1 164 ? 5.243 -4.475 -1.210 1.00 87.38 164 ALA A O 1
ATOM 1250 N N . ASP A 1 165 ? 6.622 -3.941 -2.914 1.00 85.38 165 ASP A N 1
ATOM 1251 C CA . ASP A 1 165 ? 7.279 -2.796 -2.301 1.00 85.38 165 ASP A CA 1
ATOM 1252 C C . ASP A 1 165 ? 6.848 -1.495 -2.971 1.00 85.38 165 ASP A C 1
ATOM 1254 O O . ASP A 1 165 ? 6.494 -1.450 -4.152 1.00 85.38 165 ASP A O 1
ATOM 1258 N N . GLU A 1 166 ? 6.926 -0.396 -2.224 1.00 85.94 166 GLU A N 1
ATOM 1259 C CA . GLU A 1 166 ? 6.724 0.945 -2.764 1.00 85.94 166 GLU A CA 1
ATOM 1260 C C . GLU A 1 166 ? 7.925 1.842 -2.453 1.00 85.94 166 GLU A C 1
ATOM 1262 O O . GLU A 1 166 ? 8.575 1.719 -1.421 1.00 85.94 166 GLU A O 1
ATOM 1267 N N . TYR A 1 167 ? 8.194 2.798 -3.332 1.00 87.50 167 TYR A N 1
ATOM 1268 C CA . TYR A 1 167 ? 9.264 3.778 -3.194 1.00 87.50 167 TYR A CA 1
ATOM 1269 C C . TYR A 1 167 ? 8.717 5.166 -3.491 1.00 87.50 167 TYR A C 1
ATOM 1271 O O . TYR A 1 167 ? 7.953 5.331 -4.438 1.00 87.50 167 TYR A O 1
ATOM 1279 N N . LYS A 1 168 ? 9.125 6.188 -2.739 1.00 85.69 168 LYS A N 1
ATOM 1280 C CA . LYS A 1 168 ? 8.919 7.581 -3.148 1.00 85.69 168 LYS A CA 1
ATOM 1281 C C . LYS A 1 168 ? 9.879 7.902 -4.284 1.00 85.69 168 LYS A C 1
ATOM 1283 O O . LYS A 1 168 ? 11.070 7.611 -4.179 1.00 85.69 168 LYS A O 1
ATOM 1288 N N . LEU A 1 169 ? 9.357 8.538 -5.326 1.00 90.94 169 LEU A N 1
ATOM 1289 C CA . LEU A 1 169 ? 10.141 9.074 -6.428 1.00 90.94 169 LEU A CA 1
ATOM 1290 C C . LEU A 1 169 ? 10.068 10.601 -6.392 1.00 90.94 169 LEU A C 1
ATOM 1292 O O . LEU A 1 169 ? 8.987 11.181 -6.490 1.00 90.94 169 LEU A O 1
ATOM 1296 N N . ALA A 1 170 ? 11.226 11.244 -6.289 1.00 87.69 170 ALA A N 1
ATOM 1297 C CA . ALA A 1 170 ? 11.378 12.675 -6.499 1.00 87.69 170 ALA A CA 1
ATOM 1298 C C . ALA A 1 170 ? 12.374 12.927 -7.633 1.00 87.69 170 ALA A C 1
ATOM 1300 O O . ALA A 1 170 ? 13.353 12.200 -7.784 1.00 87.69 170 ALA A O 1
ATOM 1301 N N . VAL A 1 171 ? 12.135 13.968 -8.426 1.00 89.88 171 VAL A N 1
ATOM 1302 C CA . VAL A 1 171 ? 13.046 14.407 -9.489 1.00 89.88 171 VAL A CA 1
ATOM 1303 C C . VAL A 1 171 ? 13.253 15.911 -9.410 1.00 89.88 171 VAL A C 1
ATOM 1305 O O . VAL A 1 171 ? 12.370 16.637 -8.956 1.00 89.88 171 VAL A O 1
ATOM 1308 N N . THR A 1 172 ? 14.410 16.390 -9.865 1.00 89.75 172 THR A N 1
ATOM 1309 C CA . THR A 1 172 ? 14.704 17.832 -9.899 1.00 89.75 172 THR A CA 1
ATOM 1310 C C . THR A 1 172 ? 14.418 18.486 -11.251 1.00 89.75 172 THR A C 1
ATOM 1312 O O . THR A 1 172 ? 14.279 19.705 -11.312 1.00 89.75 172 THR A O 1
ATOM 1315 N N . ALA A 1 173 ? 14.308 17.704 -12.330 1.00 90.31 173 ALA A N 1
ATOM 1316 C CA . ALA A 1 173 ? 13.985 18.192 -13.669 1.00 90.31 173 ALA A CA 1
ATOM 1317 C C . ALA A 1 173 ? 12.655 17.598 -14.151 1.00 90.31 173 ALA A C 1
ATOM 1319 O O . ALA A 1 173 ? 12.551 16.405 -14.426 1.00 90.31 173 ALA A O 1
ATOM 1320 N N . PHE A 1 174 ? 11.631 18.444 -14.250 1.00 93.69 174 PHE A N 1
ATOM 1321 C CA . PHE A 1 174 ? 10.295 18.046 -14.696 1.00 93.69 174 PHE A CA 1
ATOM 1322 C C . PHE A 1 174 ? 10.174 18.053 -16.219 1.00 93.69 174 PHE A C 1
ATOM 1324 O O . PHE A 1 174 ? 10.872 18.800 -16.907 1.00 93.69 174 PHE A O 1
ATOM 1331 N N . ASN A 1 175 ? 9.243 17.252 -16.741 1.00 93.81 175 ASN A N 1
ATOM 1332 C CA . ASN A 1 175 ? 8.997 17.064 -18.174 1.00 93.81 175 ASN A CA 1
ATOM 1333 C C . ASN A 1 175 ? 10.252 16.633 -18.958 1.00 93.81 175 ASN A C 1
ATOM 1335 O O . ASN A 1 175 ? 10.339 16.854 -20.164 1.00 93.81 175 ASN A O 1
ATOM 1339 N N . GLN A 1 176 ? 11.227 16.040 -18.268 1.00 96.25 176 GLN A N 1
ATOM 1340 C CA . GLN A 1 176 ? 12.406 15.413 -18.854 1.00 96.25 176 GLN A CA 1
ATOM 1341 C C . GLN A 1 176 ? 12.285 13.900 -18.683 1.00 96.25 176 GLN A C 1
ATOM 1343 O O . GLN A 1 176 ? 11.805 13.461 -17.636 1.00 96.25 176 GLN A O 1
ATOM 1348 N N . PRO A 1 177 ? 12.683 13.097 -19.682 1.00 96.00 177 PRO A N 1
ATOM 1349 C CA . PRO A 1 177 ? 12.532 11.655 -19.606 1.00 96.00 177 PRO A CA 1
ATOM 1350 C C . PRO A 1 177 ? 13.417 11.075 -18.503 1.00 96.00 177 PRO A C 1
ATOM 1352 O O . PRO A 1 177 ? 14.615 11.368 -18.414 1.00 96.00 177 PRO A O 1
ATOM 1355 N N . ILE A 1 178 ? 12.810 10.216 -17.692 1.00 97.69 178 ILE A N 1
ATOM 1356 C CA . ILE A 1 178 ? 13.515 9.293 -16.811 1.00 97.69 178 ILE A CA 1
ATOM 1357 C C . ILE A 1 178 ? 13.231 7.857 -17.244 1.00 97.69 178 ILE A C 1
ATOM 1359 O O . ILE A 1 178 ? 12.166 7.550 -17.787 1.00 97.69 178 ILE A O 1
ATOM 1363 N N . GLN A 1 179 ? 14.179 6.983 -16.940 1.00 98.25 179 GLN A N 1
ATOM 1364 C CA . GLN A 1 179 ? 14.039 5.544 -17.057 1.00 98.25 179 GLN A CA 1
ATOM 1365 C C . GLN A 1 179 ? 13.882 4.937 -15.664 1.00 98.25 179 GLN A C 1
ATOM 1367 O O . GLN A 1 179 ? 14.594 5.326 -14.736 1.00 98.25 179 GLN A O 1
ATOM 1372 N N . VAL A 1 180 ? 12.980 3.969 -15.532 1.00 98.44 180 VAL A N 1
ATOM 1373 C CA . VAL A 1 180 ? 12.842 3.128 -14.341 1.00 98.44 180 VAL A CA 1
ATOM 1374 C C . VAL A 1 180 ? 12.893 1.674 -14.788 1.00 98.44 180 VAL A C 1
ATOM 1376 O O . VAL A 1 180 ? 12.098 1.274 -15.636 1.00 98.44 180 VAL A O 1
ATOM 1379 N N . SER A 1 181 ? 13.820 0.893 -14.244 1.00 98.38 181 SER A N 1
ATOM 1380 C CA . SER A 1 181 ? 13.953 -0.533 -14.536 1.00 98.38 181 SER A CA 1
ATOM 1381 C C . SER A 1 181 ? 13.857 -1.368 -13.268 1.00 98.38 181 SER A C 1
ATOM 1383 O O . SER A 1 181 ? 14.310 -0.962 -12.194 1.00 98.38 181 SER A O 1
ATOM 1385 N N . LEU A 1 182 ? 13.247 -2.541 -13.409 1.00 98.44 182 LEU A N 1
ATOM 1386 C CA . LEU A 1 182 ? 13.111 -3.539 -12.364 1.00 98.44 182 LEU A CA 1
ATOM 1387 C C . LEU A 1 182 ? 13.675 -4.860 -12.878 1.00 98.44 182 LEU A C 1
ATOM 1389 O O . LEU A 1 182 ? 13.125 -5.471 -13.790 1.00 98.44 182 LEU A O 1
ATOM 1393 N N . THR A 1 183 ? 14.770 -5.301 -12.272 1.00 97.75 183 THR A N 1
ATOM 1394 C CA . THR A 1 183 ? 15.466 -6.530 -12.651 1.00 97.75 183 THR A CA 1
ATOM 1395 C C . THR A 1 183 ? 15.358 -7.554 -11.534 1.00 97.75 183 THR A C 1
ATOM 1397 O O . THR A 1 183 ? 15.769 -7.275 -10.409 1.00 97.75 183 THR A O 1
ATOM 1400 N N . SER A 1 184 ? 14.852 -8.747 -11.841 1.00 96.81 184 SER A N 1
ATOM 1401 C CA . SER A 1 184 ? 14.897 -9.886 -10.925 1.00 96.81 184 SER A CA 1
ATOM 1402 C C . SER A 1 184 ? 16.343 -10.349 -10.737 1.00 96.81 184 SER A C 1
ATOM 1404 O O . SER A 1 184 ? 17.031 -10.703 -11.696 1.00 96.81 184 SER A O 1
ATOM 1406 N N . SER A 1 185 ? 16.815 -10.340 -9.491 1.00 94.69 185 SER A N 1
ATOM 1407 C CA . SER A 1 185 ? 18.164 -10.782 -9.122 1.00 94.69 185 SER A CA 1
ATOM 1408 C C . SER A 1 185 ? 18.224 -12.300 -8.894 1.00 94.69 185 SER A C 1
ATOM 1410 O O . SER A 1 185 ? 19.301 -12.890 -8.995 1.00 94.69 185 SER A O 1
ATOM 1412 N N . ASN A 1 186 ? 17.086 -12.957 -8.629 1.00 91.38 186 ASN A N 1
ATOM 1413 C CA . ASN A 1 186 ? 16.956 -14.414 -8.562 1.00 91.38 186 ASN A CA 1
ATOM 1414 C C . ASN A 1 186 ? 15.903 -14.937 -9.555 1.00 91.38 186 ASN A C 1
ATOM 1416 O O . ASN A 1 186 ? 14.702 -14.991 -9.293 1.00 91.38 186 ASN A O 1
ATOM 1420 N N . THR A 1 187 ? 16.390 -15.353 -10.723 1.00 84.38 187 THR A N 1
ATOM 1421 C CA . THR A 1 187 ? 15.557 -15.719 -11.873 1.00 84.38 187 THR A CA 1
ATOM 1422 C C . THR A 1 187 ? 14.570 -16.849 -11.568 1.00 84.38 187 THR A C 1
ATOM 1424 O O . THR A 1 187 ? 14.883 -17.821 -10.881 1.00 84.38 187 THR A O 1
ATOM 1427 N N . GLY A 1 188 ? 13.350 -16.717 -12.096 1.00 84.38 188 GLY A N 1
ATOM 1428 C CA . GLY A 1 188 ? 12.284 -17.716 -11.964 1.00 84.38 188 GLY A CA 1
ATOM 1429 C C . GLY A 1 188 ? 11.582 -17.759 -10.602 1.00 84.38 188 GLY A C 1
ATOM 1430 O O . GLY A 1 188 ? 10.639 -18.532 -10.452 1.00 84.38 188 GLY A O 1
ATOM 1431 N N . VAL A 1 189 ? 12.000 -16.949 -9.620 1.00 90.50 189 VAL A N 1
ATOM 1432 C CA . VAL A 1 189 ? 11.323 -16.855 -8.311 1.00 90.50 189 VAL A CA 1
ATOM 1433 C C . VAL A 1 189 ? 10.060 -16.002 -8.394 1.00 90.50 189 VAL A C 1
ATOM 1435 O O . VAL A 1 189 ? 9.053 -16.314 -7.760 1.00 90.50 189 VAL A O 1
ATOM 1438 N N . TYR A 1 190 ? 10.107 -14.936 -9.187 1.00 94.75 190 TYR A N 1
ATOM 1439 C CA . TYR A 1 190 ? 8.964 -14.085 -9.474 1.00 94.75 190 TYR A CA 1
ATOM 1440 C C . TYR A 1 190 ? 9.104 -13.454 -10.859 1.00 94.75 190 TYR A C 1
ATOM 1442 O O . TYR A 1 190 ? 10.186 -13.468 -11.449 1.00 94.75 190 TYR A O 1
ATOM 1450 N N . ASP A 1 191 ? 7.988 -12.923 -11.341 1.00 96.44 191 ASP A N 1
ATOM 1451 C CA . ASP A 1 191 ? 7.842 -12.263 -12.634 1.00 96.44 191 ASP A CA 1
ATOM 1452 C C . ASP A 1 191 ? 7.686 -10.748 -12.402 1.00 96.44 191 ASP A C 1
ATOM 1454 O O . ASP A 1 191 ? 6.622 -10.357 -11.906 1.00 96.44 191 ASP A O 1
ATOM 1458 N N . PRO A 1 192 ? 8.742 -9.927 -12.570 1.00 97.19 192 PRO A N 1
ATOM 1459 C CA . PRO A 1 192 ? 8.736 -8.488 -12.314 1.00 97.19 192 PRO A CA 1
ATOM 1460 C C . PRO A 1 192 ? 7.532 -7.732 -12.881 1.00 97.19 192 PRO A C 1
ATOM 1462 O O . PRO A 1 192 ? 7.194 -7.838 -14.049 1.00 97.19 192 PRO A O 1
ATOM 1465 N N . PHE A 1 193 ? 6.905 -6.904 -12.044 1.00 98.00 193 PHE A N 1
ATOM 1466 C CA . PHE A 1 193 ? 5.914 -5.936 -12.503 1.00 98.00 193 PHE A CA 1
ATOM 1467 C C . PHE A 1 193 ? 6.139 -4.580 -11.849 1.00 98.00 193 PHE A C 1
ATOM 1469 O O . PHE A 1 193 ? 6.101 -4.443 -10.617 1.00 98.00 193 PHE A O 1
ATOM 1476 N N . LEU A 1 194 ? 6.363 -3.574 -12.687 1.00 98.44 194 LEU A N 1
ATOM 1477 C CA . LEU A 1 194 ? 6.728 -2.222 -12.301 1.00 98.44 194 LEU A CA 1
ATOM 1478 C C . LEU A 1 194 ? 5.571 -1.263 -12.566 1.00 98.44 194 LEU A C 1
ATOM 1480 O O . LEU A 1 194 ? 5.008 -1.235 -13.655 1.00 98.44 194 LEU A O 1
ATOM 1484 N N . GLN A 1 195 ? 5.246 -0.415 -11.593 1.00 98.12 195 GLN A N 1
ATOM 1485 C CA . GLN A 1 195 ? 4.263 0.654 -11.765 1.00 98.12 195 GLN A CA 1
ATOM 1486 C C . GLN A 1 195 ? 4.817 1.990 -11.277 1.00 98.12 195 GLN A C 1
ATOM 1488 O O . GLN A 1 195 ? 5.493 2.061 -10.253 1.00 98.12 195 GLN A O 1
ATOM 1493 N N . ILE A 1 196 ? 4.456 3.073 -11.960 1.00 97.12 196 ILE A N 1
ATOM 1494 C CA . ILE A 1 196 ? 4.551 4.437 -11.445 1.00 97.12 196 ILE A CA 1
ATOM 1495 C C . ILE A 1 196 ? 3.141 4.884 -11.089 1.00 97.12 196 ILE A C 1
ATOM 1497 O O . ILE A 1 196 ? 2.222 4.851 -11.908 1.00 97.12 196 ILE A O 1
ATOM 1501 N N . VAL A 1 197 ? 2.974 5.303 -9.845 1.00 88.19 197 VAL A N 1
ATOM 1502 C CA . VAL A 1 197 ? 1.699 5.653 -9.233 1.00 88.19 197 VAL A CA 1
ATOM 1503 C C . VAL A 1 197 ? 1.727 7.130 -8.879 1.00 88.19 197 VAL A C 1
ATOM 1505 O O . VAL A 1 197 ? 2.671 7.614 -8.258 1.00 88.19 197 VAL A O 1
ATOM 1508 N N . ASN A 1 198 ? 0.682 7.863 -9.243 1.00 82.25 198 ASN A N 1
ATOM 1509 C CA . ASN A 1 198 ? 0.458 9.198 -8.716 1.00 82.25 198 ASN A CA 1
ATOM 1510 C C . ASN A 1 198 ? 0.145 9.067 -7.218 1.00 82.25 198 ASN A C 1
ATOM 1512 O O . ASN A 1 198 ? -0.907 8.558 -6.834 1.00 82.25 198 ASN A O 1
ATOM 1516 N N . ALA A 1 199 ? 1.065 9.519 -6.368 1.00 72.50 199 ALA A N 1
ATOM 1517 C CA . ALA A 1 199 ? 0.992 9.336 -4.922 1.00 72.50 199 ALA A CA 1
ATOM 1518 C C . ALA A 1 199 ? -0.233 10.022 -4.304 1.00 72.50 199 ALA A C 1
ATOM 1520 O O . ALA A 1 199 ? -0.687 9.607 -3.238 1.00 72.50 199 ALA A O 1
ATOM 1521 N N . ARG A 1 200 ? -0.757 11.058 -4.977 1.00 63.06 200 ARG A N 1
ATOM 1522 C CA . ARG A 1 200 ? -1.929 11.814 -4.544 1.00 63.06 200 ARG A CA 1
ATOM 1523 C C . ARG A 1 200 ? -3.235 11.086 -4.864 1.00 63.06 200 ARG A C 1
ATOM 1525 O O . ARG A 1 200 ? -4.143 11.078 -4.052 1.00 63.06 200 ARG A O 1
ATOM 1532 N N . THR A 1 201 ? -3.361 10.495 -6.046 1.00 59.88 201 THR A N 1
ATOM 1533 C CA . THR A 1 201 ? -4.637 9.905 -6.505 1.00 59.88 201 THR A CA 1
ATOM 1534 C C . THR A 1 201 ? -4.679 8.383 -6.406 1.00 59.88 201 THR A C 1
ATOM 1536 O O . THR A 1 201 ? -5.743 7.794 -6.554 1.00 59.88 201 THR A O 1
ATOM 1539 N N . GLY A 1 202 ? -3.533 7.729 -6.207 1.00 67.31 202 GLY A N 1
ATOM 1540 C CA . GLY A 1 202 ? -3.404 6.274 -6.300 1.00 67.31 202 GLY A CA 1
ATOM 1541 C C . GLY A 1 202 ? -3.499 5.733 -7.731 1.00 67.31 202 GLY A C 1
ATOM 1542 O O . GLY A 1 202 ? -3.363 4.527 -7.930 1.00 67.31 202 GLY A O 1
ATOM 1543 N N . ALA A 1 203 ? -3.701 6.599 -8.730 1.00 75.56 203 ALA A N 1
ATOM 1544 C CA . ALA A 1 203 ? -3.782 6.198 -10.125 1.00 75.56 203 ALA A CA 1
ATOM 1545 C C . ALA A 1 203 ? -2.421 5.702 -10.629 1.00 75.56 203 ALA A C 1
ATOM 1547 O O . ALA A 1 203 ? -1.397 6.364 -10.443 1.00 75.56 203 ALA A O 1
ATOM 1548 N N . VAL A 1 204 ? -2.419 4.556 -11.307 1.00 85.88 204 VAL A N 1
ATOM 1549 C CA . VAL A 1 204 ? -1.257 4.067 -12.055 1.00 85.88 204 VAL A CA 1
ATOM 1550 C C . VAL A 1 204 ? -1.123 4.924 -13.311 1.00 85.88 204 VAL A C 1
ATOM 1552 O O . VAL A 1 204 ? -2.032 4.962 -14.135 1.00 85.88 204 VAL A O 1
ATOM 1555 N N . VAL A 1 205 ? -0.010 5.643 -13.433 1.00 93.44 205 VAL A N 1
ATOM 1556 C CA . VAL A 1 205 ? 0.261 6.567 -14.549 1.00 93.44 205 VAL A CA 1
ATOM 1557 C C . VAL A 1 205 ? 1.231 5.989 -15.578 1.00 93.44 205 VAL A C 1
ATOM 1559 O O . VAL A 1 205 ? 1.289 6.484 -16.699 1.00 93.44 205 VAL A O 1
ATOM 1562 N N . ALA A 1 206 ? 1.975 4.947 -15.210 1.00 97.62 206 ALA A N 1
ATOM 1563 C CA . ALA A 1 206 ? 2.754 4.109 -16.114 1.00 97.62 206 ALA A CA 1
ATOM 1564 C C . ALA A 1 206 ? 2.941 2.727 -15.476 1.00 97.62 206 ALA A C 1
ATOM 1566 O O . ALA A 1 206 ? 2.947 2.617 -14.249 1.00 97.62 206 ALA A O 1
ATOM 1567 N N . PHE A 1 207 ? 3.100 1.687 -16.284 1.00 98.00 207 PHE A N 1
ATOM 1568 C CA . PHE A 1 207 ? 3.448 0.347 -15.819 1.00 98.00 207 PHE A CA 1
ATOM 1569 C C . PHE A 1 207 ? 4.177 -0.423 -16.919 1.00 98.00 207 PHE A C 1
ATOM 1571 O O . PHE A 1 207 ? 4.084 -0.036 -18.083 1.00 98.00 207 PHE A O 1
ATOM 1578 N N . ASP A 1 208 ? 4.879 -1.484 -16.537 1.00 98.56 208 ASP A N 1
ATOM 1579 C CA . ASP A 1 208 ? 5.523 -2.428 -17.449 1.00 98.56 208 ASP A CA 1
ATOM 1580 C C . ASP A 1 208 ? 5.769 -3.779 -16.747 1.00 98.56 208 ASP A C 1
ATOM 1582 O O . ASP A 1 208 ? 5.988 -3.797 -15.532 1.00 98.56 208 ASP A O 1
ATOM 1586 N N . ASP A 1 209 ? 5.725 -4.882 -17.496 1.00 96.69 209 ASP A N 1
ATOM 1587 C CA . ASP A 1 209 ? 6.102 -6.244 -17.081 1.00 96.69 209 ASP A CA 1
ATOM 1588 C C . ASP A 1 209 ? 7.392 -6.717 -17.773 1.00 96.69 209 ASP A C 1
ATOM 1590 O O . ASP A 1 209 ? 8.364 -6.987 -17.073 1.00 96.69 209 ASP A O 1
ATOM 1594 N N . ASP A 1 210 ? 7.439 -6.713 -19.110 1.00 97.06 210 ASP A N 1
ATOM 1595 C CA . ASP A 1 210 ? 8.441 -7.467 -19.891 1.00 97.06 210 ASP A CA 1
ATOM 1596 C C . ASP A 1 210 ? 9.231 -6.636 -20.930 1.00 97.06 210 ASP A C 1
ATOM 1598 O O . ASP A 1 210 ? 9.821 -7.187 -21.865 1.00 97.06 210 ASP A O 1
ATOM 1602 N N . SER A 1 211 ? 9.263 -5.301 -20.834 1.00 97.81 211 SER A N 1
ATOM 1603 C CA . SER A 1 211 ? 9.998 -4.478 -21.819 1.00 97.81 211 SER A CA 1
ATOM 1604 C C . SER A 1 211 ? 11.514 -4.386 -21.566 1.00 97.81 211 SER A C 1
ATOM 1606 O O . SER A 1 211 ? 12.221 -3.696 -22.307 1.00 97.81 211 SER A O 1
ATOM 1608 N N . GLY A 1 212 ? 12.030 -5.022 -20.513 1.00 95.00 212 GLY A N 1
ATOM 1609 C CA . GLY A 1 212 ? 13.454 -5.152 -20.197 1.00 95.00 212 GLY A CA 1
ATOM 1610 C C . GLY A 1 212 ? 14.071 -6.463 -20.700 1.00 95.00 212 GLY A C 1
ATOM 1611 O O . GLY A 1 212 ? 13.519 -7.164 -21.543 1.00 95.00 212 GLY A O 1
ATOM 1612 N N . ASP A 1 213 ? 15.257 -6.811 -20.195 1.00 93.94 213 ASP A N 1
ATOM 1613 C CA . ASP A 1 213 ? 15.923 -8.062 -20.581 1.00 93.94 213 ASP A CA 1
ATOM 1614 C C . ASP A 1 213 ? 15.162 -9.283 -20.040 1.00 93.94 213 ASP A C 1
ATOM 1616 O O . ASP A 1 213 ? 15.084 -9.480 -18.829 1.00 93.94 213 ASP A O 1
ATOM 1620 N N . GLY A 1 214 ? 14.662 -10.158 -20.913 1.00 93.31 214 GLY A N 1
ATOM 1621 C CA . GLY A 1 214 ? 13.911 -11.343 -20.485 1.00 93.31 214 GLY A CA 1
ATOM 1622 C C . GLY A 1 214 ? 12.518 -10.971 -19.973 1.00 93.31 214 GLY A C 1
ATOM 1623 O O . GLY A 1 214 ? 11.764 -10.366 -20.718 1.00 93.31 214 GLY A O 1
ATOM 1624 N N . LEU A 1 215 ? 12.194 -11.351 -18.731 1.00 94.31 215 LEU A N 1
ATOM 1625 C CA . LEU A 1 215 ? 10.931 -11.000 -18.051 1.00 94.31 215 LEU A CA 1
ATOM 1626 C C . LEU A 1 215 ? 11.099 -9.800 -17.098 1.00 94.31 215 LEU A C 1
ATOM 1628 O O . LEU A 1 215 ? 10.499 -9.725 -16.035 1.00 94.31 215 LEU A O 1
ATOM 1632 N N . ASN A 1 216 ? 12.085 -8.943 -17.360 1.00 97.50 216 ASN A N 1
ATOM 1633 C CA . ASN A 1 216 ? 12.341 -7.785 -16.510 1.00 97.50 216 ASN A CA 1
ATOM 1634 C C . ASN A 1 216 ? 11.538 -6.590 -17.017 1.00 97.50 216 ASN A C 1
ATOM 1636 O O . ASN A 1 216 ? 11.390 -6.418 -18.223 1.00 97.50 216 ASN A O 1
ATOM 1640 N N . SER A 1 217 ? 11.129 -5.702 -16.113 1.00 98.44 217 SER A N 1
ATOM 1641 C CA . SER A 1 217 ? 10.310 -4.546 -16.478 1.00 98.44 217 SER A CA 1
ATOM 1642 C C . SER A 1 217 ? 11.155 -3.302 -16.752 1.00 98.44 217 SER A C 1
ATOM 1644 O O . SER A 1 217 ? 12.124 -3.009 -16.039 1.00 98.44 217 SER A O 1
ATOM 1646 N N . LEU A 1 218 ? 10.754 -2.513 -17.746 1.00 98.56 218 LEU A N 1
ATOM 1647 C CA . LEU A 1 218 ? 11.403 -1.276 -18.160 1.00 98.56 218 LEU A CA 1
ATOM 1648 C C . LEU A 1 218 ? 10.386 -0.203 -18.575 1.00 98.56 218 LEU A C 1
ATOM 1650 O O . LEU A 1 218 ? 9.813 -0.230 -19.660 1.00 98.56 218 LEU A O 1
ATOM 1654 N N . ILE A 1 219 ? 10.279 0.855 -17.773 1.00 98.62 219 ILE A N 1
ATOM 1655 C CA . ILE A 1 219 ? 9.599 2.095 -18.162 1.00 98.62 219 ILE A CA 1
ATOM 1656 C C . ILE A 1 219 ? 10.662 3.069 -18.684 1.00 98.62 219 ILE A C 1
ATOM 1658 O O . ILE A 1 219 ? 11.327 3.758 -17.912 1.00 98.62 219 ILE A O 1
ATOM 1662 N N . ALA A 1 220 ? 10.847 3.113 -20.006 1.00 97.12 220 ALA A N 1
ATOM 1663 C CA . ALA A 1 220 ? 11.997 3.780 -20.627 1.00 97.12 220 ALA A CA 1
ATOM 1664 C C . ALA A 1 220 ? 11.932 5.321 -20.674 1.00 97.12 220 ALA A C 1
ATOM 1666 O O . ALA A 1 220 ? 12.979 5.961 -20.633 1.00 97.12 220 ALA A O 1
ATOM 1667 N N . ASN A 1 221 ? 10.735 5.910 -20.795 1.00 95.44 221 ASN A N 1
ATOM 1668 C CA . ASN A 1 221 ? 10.549 7.338 -21.104 1.00 95.44 221 ASN A CA 1
ATOM 1669 C C . ASN A 1 221 ? 9.435 7.983 -20.262 1.00 95.44 221 ASN A C 1
ATOM 1671 O O . ASN A 1 221 ? 8.516 8.608 -20.797 1.00 95.44 221 ASN A O 1
ATOM 1675 N N . PHE A 1 222 ? 9.479 7.822 -18.940 1.00 97.69 222 PHE A N 1
ATOM 1676 C CA . PHE A 1 222 ? 8.502 8.476 -18.071 1.00 97.69 222 PHE A CA 1
ATOM 1677 C C . PHE A 1 222 ? 8.781 9.982 -17.962 1.00 97.69 222 PHE A C 1
ATOM 1679 O O . PHE A 1 222 ? 9.922 10.389 -17.754 1.00 97.69 222 PHE A O 1
ATOM 1686 N N . LEU A 1 223 ? 7.738 10.810 -18.083 1.00 97.25 223 LEU A N 1
ATOM 1687 C CA . LEU A 1 223 ? 7.821 12.274 -18.016 1.00 97.25 223 LEU A CA 1
ATOM 1688 C C . LEU A 1 223 ? 7.174 12.787 -16.714 1.00 97.25 223 LEU A C 1
ATOM 1690 O O . LEU A 1 223 ? 5.975 13.075 -16.702 1.00 97.25 223 LEU A O 1
ATOM 1694 N N . PRO A 1 224 ? 7.932 12.903 -15.607 1.00 94.00 224 PRO A N 1
ATOM 1695 C CA . PRO A 1 224 ? 7.412 13.403 -14.339 1.00 94.00 224 PRO A CA 1
ATOM 1696 C C . PRO A 1 224 ? 6.988 14.873 -14.448 1.00 94.00 224 PRO A C 1
ATOM 1698 O O . PRO A 1 224 ? 7.759 15.732 -14.881 1.00 94.00 224 PRO A O 1
ATOM 1701 N N . GLN A 1 225 ? 5.765 15.171 -14.017 1.00 91.81 225 GLN A N 1
ATOM 1702 C CA . GLN A 1 225 ? 5.189 16.514 -14.037 1.00 91.81 225 GLN A CA 1
ATOM 1703 C C . GLN A 1 225 ? 5.527 17.281 -12.754 1.00 91.81 225 GLN A C 1
ATOM 1705 O O . GLN A 1 225 ? 5.541 16.722 -11.658 1.00 91.81 225 GLN A O 1
ATOM 1710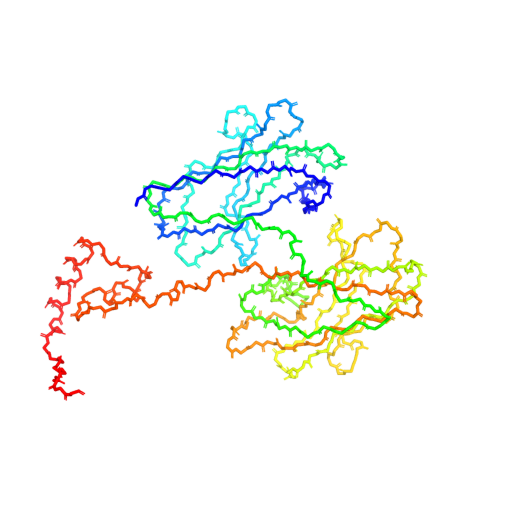 N N . GLY A 1 226 ? 5.765 18.588 -12.886 1.00 83.62 226 GLY A N 1
ATOM 1711 C CA . GLY A 1 226 ? 5.967 19.469 -11.736 1.00 83.62 226 GLY A CA 1
ATOM 1712 C C . GLY A 1 226 ? 4.723 19.531 -10.848 1.00 83.62 226 GLY A C 1
ATOM 1713 O O . GLY A 1 226 ? 3.608 19.645 -11.351 1.00 83.62 226 GLY A O 1
ATOM 1714 N N . GLY A 1 227 ? 4.916 19.458 -9.528 1.00 75.81 227 GLY A N 1
ATOM 1715 C CA . GLY A 1 227 ? 3.823 19.498 -8.545 1.00 75.81 227 GLY A CA 1
ATOM 1716 C C . GLY A 1 227 ? 3.049 18.184 -8.379 1.00 75.81 227 GLY A C 1
ATOM 1717 O O . GLY A 1 227 ? 2.066 18.153 -7.638 1.00 75.81 227 GLY A O 1
ATOM 1718 N N . VAL A 1 228 ? 3.478 17.104 -9.040 1.00 76.31 228 VAL A N 1
ATOM 1719 C CA . VAL A 1 228 ? 2.918 15.763 -8.855 1.00 76.31 228 VAL A CA 1
ATOM 1720 C C . VAL A 1 228 ? 3.893 14.907 -8.056 1.00 76.31 228 VAL A C 1
ATOM 1722 O O . VAL A 1 228 ? 5.052 14.747 -8.432 1.00 76.31 228 VAL A O 1
ATOM 1725 N N . ASP A 1 229 ? 3.397 14.322 -6.970 1.00 79.12 229 ASP A N 1
ATOM 1726 C CA . ASP A 1 229 ? 4.135 13.328 -6.200 1.00 79.12 229 ASP A CA 1
ATOM 1727 C C . ASP A 1 229 ? 3.956 11.944 -6.824 1.00 79.12 229 ASP A C 1
ATOM 1729 O O . ASP A 1 229 ? 2.832 11.529 -7.128 1.00 79.12 229 ASP A O 1
ATOM 1733 N N . TYR A 1 230 ? 5.055 11.205 -6.973 1.00 84.69 230 TYR A N 1
ATOM 1734 C CA . TYR A 1 230 ? 5.051 9.862 -7.544 1.00 84.69 230 TYR A CA 1
ATOM 1735 C C . TYR A 1 230 ? 5.544 8.816 -6.544 1.00 84.69 230 TYR A C 1
ATOM 1737 O O . TYR A 1 230 ? 6.405 9.072 -5.696 1.00 84.69 230 TYR A O 1
ATOM 1745 N N . ARG A 1 231 ? 5.005 7.605 -6.677 1.00 92.00 231 ARG A N 1
ATOM 1746 C CA . ARG A 1 231 ? 5.537 6.385 -6.073 1.00 92.00 231 ARG A CA 1
ATOM 1747 C C . ARG A 1 231 ? 5.895 5.397 -7.171 1.00 92.00 231 ARG A C 1
ATOM 1749 O O . ARG A 1 231 ? 5.190 5.316 -8.170 1.00 92.00 231 ARG A O 1
ATOM 1756 N N . ILE A 1 232 ? 6.957 4.635 -6.972 1.00 95.75 232 ILE A N 1
ATOM 1757 C CA . ILE A 1 232 ? 7.228 3.428 -7.749 1.00 95.75 232 ILE A CA 1
ATOM 1758 C C . ILE A 1 232 ? 6.676 2.258 -6.945 1.00 95.75 232 ILE A C 1
ATOM 1760 O O . ILE A 1 232 ? 6.933 2.185 -5.746 1.00 95.75 232 ILE A O 1
ATOM 1764 N N . ARG A 1 233 ? 5.927 1.360 -7.579 1.00 94.81 233 ARG A N 1
ATOM 1765 C CA . ARG A 1 233 ? 5.536 0.079 -6.996 1.00 94.81 233 ARG A CA 1
ATOM 1766 C C . ARG A 1 233 ? 6.263 -1.037 -7.723 1.00 94.81 233 ARG A C 1
ATOM 1768 O O . ARG A 1 233 ? 6.199 -1.122 -8.947 1.00 94.81 233 ARG A O 1
ATOM 1775 N N . VAL A 1 234 ? 6.932 -1.871 -6.944 1.00 96.12 234 VAL A N 1
ATOM 1776 C CA . VAL A 1 234 ? 7.575 -3.105 -7.381 1.00 96.12 234 VAL A CA 1
ATOM 1777 C C . VAL A 1 234 ? 6.699 -4.250 -6.907 1.00 96.12 234 VAL A C 1
ATOM 1779 O O . VAL A 1 234 ? 6.364 -4.309 -5.732 1.00 96.12 234 VAL A O 1
ATOM 1782 N N . SER A 1 235 ? 6.291 -5.132 -7.808 1.00 95.31 235 SER A N 1
ATOM 1783 C CA . SER A 1 235 ? 5.440 -6.282 -7.493 1.00 95.31 235 SER A CA 1
ATOM 1784 C C . SER A 1 235 ? 5.718 -7.421 -8.474 1.00 95.31 235 SER A C 1
ATOM 1786 O O . SER A 1 235 ? 6.753 -7.411 -9.146 1.00 95.31 235 SER A O 1
ATOM 1788 N N . SER A 1 236 ? 4.806 -8.391 -8.563 1.00 96.06 236 SER A N 1
ATOM 1789 C CA . SER A 1 236 ? 4.879 -9.452 -9.561 1.00 96.06 236 SER A CA 1
ATOM 1790 C C . SER A 1 236 ? 3.636 -9.520 -10.450 1.00 96.06 236 SER A C 1
ATOM 1792 O O . SER A 1 236 ? 2.516 -9.339 -9.963 1.00 96.06 236 SER A O 1
ATOM 1794 N N . PHE A 1 237 ? 3.834 -9.813 -11.741 1.00 95.69 237 PHE A N 1
ATOM 1795 C CA . PHE A 1 237 ? 2.760 -10.022 -12.717 1.00 95.69 237 PHE A CA 1
ATOM 1796 C C . PHE A 1 237 ? 1.845 -11.180 -12.291 1.00 95.69 237 PHE A C 1
ATOM 1798 O O . PHE A 1 237 ? 0.610 -11.099 -12.338 1.00 95.69 237 PHE A O 1
ATOM 1805 N N . ASN A 1 238 ? 2.468 -12.251 -11.799 1.00 94.12 238 ASN A N 1
ATOM 1806 C CA . ASN A 1 238 ? 1.804 -13.387 -11.181 1.00 94.12 238 ASN A CA 1
ATOM 1807 C C . ASN A 1 238 ? 1.658 -13.186 -9.670 1.00 94.12 238 ASN A C 1
ATOM 1809 O O . ASN A 1 238 ? 2.420 -12.464 -9.027 1.00 94.12 238 ASN A O 1
ATOM 1813 N N . THR A 1 239 ? 0.662 -13.832 -9.070 1.00 91.88 239 THR A N 1
ATOM 1814 C CA . THR A 1 239 ? 0.541 -13.822 -7.611 1.00 91.88 239 THR A CA 1
ATOM 1815 C C . THR A 1 239 ? 1.678 -14.614 -6.979 1.00 91.88 239 THR A C 1
ATOM 1817 O O . THR A 1 239 ? 1.844 -15.799 -7.262 1.00 91.88 239 THR A O 1
ATOM 1820 N N . ILE A 1 240 ? 2.422 -13.966 -6.081 1.00 89.44 240 ILE A N 1
ATOM 1821 C CA . ILE A 1 240 ? 3.475 -14.594 -5.283 1.00 89.44 240 ILE A CA 1
ATOM 1822 C C . ILE A 1 240 ? 3.161 -14.508 -3.788 1.00 89.44 240 ILE A C 1
ATOM 1824 O O . ILE A 1 240 ? 2.574 -13.546 -3.294 1.00 89.44 240 ILE A O 1
ATOM 1828 N N . THR A 1 241 ? 3.565 -15.540 -3.052 1.00 85.44 241 THR A N 1
ATOM 1829 C CA . THR A 1 241 ? 3.537 -15.587 -1.586 1.00 85.44 241 THR A CA 1
ATOM 1830 C C . THR A 1 241 ? 4.828 -16.252 -1.131 1.00 85.44 241 THR A C 1
ATOM 1832 O O . THR A 1 241 ? 4.961 -17.472 -1.188 1.00 85.44 241 THR A O 1
ATOM 1835 N N . LEU A 1 242 ? 5.810 -15.439 -0.750 1.00 81.75 242 LEU A N 1
ATOM 1836 C CA . LEU A 1 242 ? 7.172 -15.883 -0.459 1.00 81.75 242 LEU A CA 1
ATOM 1837 C C . LEU A 1 242 ? 7.483 -15.707 1.032 1.00 81.75 242 LEU A C 1
ATOM 1839 O O . LEU A 1 242 ? 7.167 -14.659 1.590 1.00 81.75 242 LEU A O 1
ATOM 1843 N N . PRO A 1 243 ? 8.080 -16.698 1.715 1.00 74.50 243 PRO A N 1
ATOM 1844 C CA . PRO A 1 243 ? 8.515 -16.535 3.099 1.00 74.50 243 PRO A CA 1
ATOM 1845 C C . PRO A 1 243 ? 9.814 -15.719 3.179 1.00 74.50 243 PRO A C 1
ATOM 1847 O O . PRO A 1 243 ? 10.608 -15.716 2.243 1.00 74.50 243 PRO A O 1
ATOM 1850 N N . GLN A 1 244 ? 10.102 -15.129 4.346 1.00 72.25 244 GLN A N 1
ATOM 1851 C CA . GLN A 1 244 ? 11.386 -14.447 4.616 1.00 72.25 244 GLN A CA 1
ATOM 1852 C C . GLN A 1 244 ? 12.625 -15.316 4.335 1.00 72.25 244 GLN A C 1
ATOM 1854 O O . GLN A 1 244 ? 13.687 -14.800 4.004 1.00 72.25 244 GLN A O 1
ATOM 1859 N N . THR A 1 245 ? 12.513 -16.640 4.480 1.00 77.12 245 THR A N 1
ATOM 1860 C CA . THR A 1 245 ? 13.622 -17.586 4.276 1.00 77.12 245 THR A CA 1
ATOM 1861 C C . THR A 1 245 ? 13.889 -17.924 2.811 1.00 77.12 245 THR A C 1
ATOM 1863 O O . THR A 1 245 ? 14.939 -18.488 2.512 1.00 77.12 245 THR A O 1
ATOM 1866 N N . ASN A 1 246 ? 12.962 -17.606 1.904 1.00 86.25 246 ASN A N 1
ATOM 1867 C CA . ASN A 1 246 ? 13.126 -17.806 0.467 1.00 86.25 246 ASN A CA 1
ATOM 1868 C C . ASN A 1 246 ? 12.445 -16.668 -0.306 1.00 86.25 246 ASN A C 1
ATOM 1870 O O . ASN A 1 246 ? 11.364 -16.870 -0.871 1.00 86.25 246 ASN A O 1
ATOM 1874 N N . PRO A 1 247 ? 13.035 -15.467 -0.277 1.00 88.19 247 PRO A N 1
ATOM 1875 C CA . PRO A 1 247 ? 12.389 -14.299 -0.829 1.00 88.19 247 PRO A CA 1
ATOM 1876 C C . PRO A 1 247 ? 12.777 -14.070 -2.298 1.00 88.19 247 PRO A C 1
ATOM 1878 O O . PRO A 1 247 ? 13.777 -14.601 -2.789 1.00 88.19 247 PRO A O 1
ATOM 1881 N N . ALA A 1 248 ? 12.016 -13.244 -3.011 1.00 93.62 248 ALA A N 1
ATOM 1882 C CA . ALA A 1 248 ? 12.439 -12.716 -4.306 1.00 93.62 248 ALA A CA 1
ATOM 1883 C C . ALA A 1 248 ? 13.414 -11.559 -4.070 1.00 93.62 248 ALA A C 1
ATOM 1885 O O . ALA A 1 248 ? 13.212 -10.759 -3.168 1.00 93.62 248 ALA A O 1
ATOM 1886 N N . THR A 1 249 ? 14.481 -11.460 -4.852 1.00 95.31 249 THR A N 1
ATOM 1887 C CA . THR A 1 249 ? 15.444 -10.355 -4.774 1.00 95.31 249 THR A CA 1
ATOM 1888 C C . THR A 1 249 ? 15.442 -9.595 -6.083 1.00 95.31 249 THR A C 1
ATOM 1890 O O . THR A 1 249 ? 15.254 -10.181 -7.150 1.00 95.31 249 THR A O 1
ATOM 1893 N N . TYR A 1 250 ? 15.643 -8.282 -6.017 1.00 96.69 250 TYR A N 1
ATOM 1894 C CA . TYR A 1 250 ? 15.559 -7.441 -7.201 1.00 96.69 250 TYR A CA 1
ATOM 1895 C C . TYR A 1 250 ? 16.454 -6.213 -7.138 1.00 96.69 250 TYR A C 1
ATOM 1897 O O . TYR A 1 250 ? 16.814 -5.728 -6.067 1.00 96.69 250 TYR A O 1
ATOM 1905 N N . THR A 1 251 ? 16.762 -5.682 -8.316 1.00 96.25 251 THR A N 1
ATOM 1906 C CA . THR A 1 251 ? 17.383 -4.375 -8.502 1.00 96.25 251 THR A CA 1
ATOM 1907 C C . THR A 1 251 ? 16.351 -3.410 -9.079 1.00 96.25 251 THR A C 1
ATOM 1909 O O . THR A 1 251 ? 15.837 -3.644 -10.170 1.00 96.25 251 THR A O 1
ATOM 1912 N N . LEU A 1 252 ? 16.065 -2.318 -8.369 1.00 97.75 252 LEU A N 1
ATOM 1913 C CA . LEU A 1 252 ? 15.328 -1.168 -8.892 1.00 97.75 252 LEU A CA 1
ATOM 1914 C C . LEU A 1 252 ? 16.336 -0.087 -9.280 1.00 97.75 252 LEU A C 1
ATOM 1916 O O . LEU A 1 252 ? 17.101 0.377 -8.434 1.00 97.75 252 LEU A O 1
ATOM 1920 N N . GLN A 1 253 ? 16.327 0.353 -10.533 1.00 97.69 253 GLN A N 1
ATOM 1921 C CA . GLN A 1 253 ? 17.171 1.454 -10.984 1.00 97.69 253 GLN A CA 1
ATOM 1922 C C . GLN A 1 253 ? 16.327 2.585 -11.566 1.00 97.69 253 GLN A C 1
ATOM 1924 O O . GLN A 1 253 ? 15.399 2.361 -12.337 1.00 97.69 253 GLN A O 1
ATOM 1929 N N . VAL A 1 254 ? 16.671 3.818 -11.198 1.00 98.00 254 VAL A N 1
ATOM 1930 C CA . VAL A 1 254 ? 16.093 5.039 -11.763 1.00 98.00 254 VAL A CA 1
ATOM 1931 C C . VAL A 1 254 ? 17.213 5.866 -12.369 1.00 98.00 254 VAL A C 1
ATOM 1933 O O . VAL A 1 254 ? 18.171 6.212 -11.678 1.00 98.00 254 VAL A O 1
ATOM 1936 N N . SER A 1 255 ? 17.090 6.207 -13.650 1.00 96.06 255 SER A N 1
ATOM 1937 C CA . SER A 1 255 ? 18.027 7.082 -14.351 1.00 96.06 255 SER A CA 1
ATOM 1938 C C . SER A 1 255 ? 17.325 8.339 -14.852 1.00 96.06 255 SER A C 1
ATOM 1940 O O . SER A 1 255 ? 16.344 8.264 -15.589 1.00 96.06 255 SER A O 1
ATOM 1942 N N . ALA A 1 256 ? 17.847 9.502 -14.471 1.00 92.62 256 ALA A N 1
ATOM 1943 C CA . ALA A 1 256 ? 17.444 10.801 -14.983 1.00 92.62 256 ALA A CA 1
ATOM 1944 C C . ALA A 1 256 ? 18.515 11.324 -15.947 1.00 92.62 256 ALA A C 1
ATOM 1946 O O . ALA A 1 256 ? 19.660 11.547 -15.555 1.00 92.62 256 ALA A O 1
ATOM 1947 N N . GLN A 1 257 ? 18.133 11.552 -17.206 1.00 87.38 257 GLN A N 1
ATOM 1948 C CA . GLN A 1 257 ? 19.036 12.111 -18.223 1.00 87.38 257 GLN A CA 1
ATOM 1949 C C . GLN A 1 257 ? 19.393 13.577 -17.923 1.00 87.38 257 GLN A C 1
ATOM 1951 O O . GLN A 1 257 ? 20.491 14.044 -18.218 1.00 87.38 257 GLN A O 1
ATOM 1956 N N . VAL A 1 258 ? 18.459 14.304 -17.307 1.00 91.69 258 VAL A N 1
ATOM 1957 C CA . VAL A 1 258 ? 18.605 15.704 -16.900 1.00 91.69 258 VAL A CA 1
ATOM 1958 C C . VAL A 1 258 ? 18.198 15.824 -15.435 1.00 91.69 258 VAL A C 1
ATOM 1960 O O . VAL A 1 258 ? 17.203 15.243 -15.013 1.00 91.69 258 VAL A O 1
ATOM 1963 N N . GLY A 1 259 ? 18.957 16.595 -14.655 1.00 91.00 259 GLY A N 1
ATOM 1964 C CA . GLY A 1 259 ? 18.721 16.739 -13.219 1.00 91.00 259 GLY A CA 1
ATOM 1965 C C . GLY A 1 259 ? 19.144 15.501 -12.426 1.00 91.00 259 GLY A C 1
ATOM 1966 O O . GLY A 1 259 ? 20.073 14.792 -12.813 1.00 91.00 259 GLY A O 1
ATOM 1967 N N . GLN A 1 260 ? 18.493 15.290 -11.285 1.00 91.81 260 GLN A N 1
ATOM 1968 C CA . GLN A 1 260 ? 18.706 14.166 -10.377 1.00 91.81 260 GLN A CA 1
ATOM 1969 C C . GLN A 1 260 ? 17.363 13.517 -10.046 1.00 91.81 260 GLN A C 1
ATOM 1971 O O . GLN A 1 260 ? 16.336 14.198 -9.990 1.00 91.81 260 GLN A O 1
ATOM 1976 N N . ALA A 1 261 ? 17.399 12.217 -9.780 1.00 91.38 261 ALA A N 1
ATOM 1977 C CA . ALA A 1 261 ? 16.330 11.493 -9.119 1.00 91.38 261 ALA A CA 1
ATOM 1978 C C . ALA A 1 261 ? 16.725 11.221 -7.664 1.00 91.38 261 ALA A C 1
ATOM 1980 O O . ALA A 1 261 ? 17.903 11.036 -7.350 1.00 91.38 261 ALA A O 1
ATOM 1981 N N . ALA A 1 262 ? 15.729 11.180 -6.788 1.00 88.00 262 ALA A N 1
ATOM 1982 C CA . ALA A 1 262 ? 15.833 10.625 -5.456 1.00 88.00 262 ALA A CA 1
ATOM 1983 C C . ALA A 1 262 ? 14.789 9.518 -5.307 1.00 88.00 262 ALA A C 1
ATOM 1985 O O . ALA A 1 262 ? 13.601 9.730 -5.571 1.00 88.00 262 ALA A O 1
ATOM 1986 N N . VAL A 1 263 ? 15.251 8.342 -4.899 1.00 91.06 263 VAL A N 1
ATOM 1987 C CA . VAL A 1 263 ? 14.409 7.184 -4.611 1.00 91.06 263 VAL A CA 1
ATOM 1988 C C . VAL A 1 263 ? 14.510 6.905 -3.128 1.00 91.06 263 VAL A C 1
ATOM 1990 O O . VAL A 1 263 ? 15.607 6.783 -2.579 1.00 91.06 263 VAL A O 1
ATOM 1993 N N . THR A 1 264 ? 13.363 6.805 -2.473 1.00 83.69 264 THR A N 1
ATOM 1994 C CA . THR A 1 264 ? 13.314 6.527 -1.044 1.00 83.69 264 THR A CA 1
ATOM 1995 C C . THR A 1 264 ? 12.435 5.307 -0.810 1.00 83.69 264 THR A C 1
ATOM 1997 O O . THR A 1 264 ? 11.246 5.382 -1.125 1.00 83.69 264 THR A O 1
ATOM 2000 N N . PRO A 1 265 ? 12.965 4.182 -0.295 1.00 80.56 265 PRO A N 1
ATOM 2001 C CA . PRO A 1 265 ? 12.147 3.005 -0.030 1.00 80.56 265 PRO A CA 1
ATOM 2002 C C . PRO A 1 265 ? 11.099 3.347 1.011 1.00 80.56 265 PRO A C 1
ATOM 2004 O O . PRO A 1 265 ? 11.391 4.016 2.007 1.00 80.56 265 PRO A O 1
ATOM 2007 N N . ARG A 1 266 ? 9.875 2.889 0.785 1.00 72.00 266 ARG A N 1
ATOM 2008 C CA . ARG A 1 266 ? 8.896 2.819 1.855 1.00 72.00 266 ARG A CA 1
ATOM 2009 C C . ARG A 1 266 ? 9.358 1.711 2.785 1.00 72.00 266 ARG A C 1
ATOM 2011 O O . ARG A 1 266 ? 9.589 0.599 2.329 1.00 72.00 266 ARG A O 1
ATOM 2018 N N . VAL A 1 267 ? 9.531 2.020 4.064 1.00 62.19 267 VAL A N 1
ATOM 2019 C CA . VAL A 1 267 ? 9.887 0.993 5.041 1.00 62.19 267 VAL A CA 1
ATOM 2020 C C . VAL A 1 267 ? 8.652 0.101 5.205 1.00 62.19 267 VAL A C 1
ATOM 2022 O O . VAL A 1 267 ? 7.598 0.633 5.578 1.00 62.19 267 VAL A O 1
ATOM 2025 N N . PRO A 1 268 ? 8.723 -1.212 4.897 1.00 50.84 268 PRO A N 1
ATOM 2026 C CA . PRO A 1 268 ? 7.656 -2.131 5.263 1.00 50.84 268 PRO A CA 1
ATOM 2027 C C . PRO A 1 268 ? 7.393 -1.939 6.750 1.00 50.84 268 PRO A C 1
ATOM 2029 O O . PRO A 1 268 ? 8.344 -1.813 7.526 1.00 50.84 268 PRO A O 1
ATOM 2032 N N . GLY A 1 269 ? 6.120 -1.848 7.148 1.00 43.94 269 GLY A N 1
ATOM 2033 C CA . GLY A 1 269 ? 5.793 -1.762 8.569 1.00 43.94 269 GLY A CA 1
ATOM 2034 C C . GLY A 1 269 ? 6.534 -2.898 9.255 1.00 43.94 269 GLY A C 1
ATOM 2035 O O . GLY A 1 269 ? 6.399 -4.040 8.818 1.00 43.94 269 GLY A O 1
ATOM 2036 N N . ILE A 1 270 ? 7.397 -2.579 10.221 1.00 37.22 270 ILE A N 1
ATOM 2037 C CA . ILE A 1 270 ? 8.168 -3.603 10.912 1.00 37.22 270 ILE A CA 1
ATOM 2038 C C . ILE A 1 270 ? 7.108 -4.506 11.524 1.00 37.22 270 ILE A C 1
ATOM 2040 O O . ILE A 1 270 ? 6.415 -4.089 12.442 1.00 37.22 270 ILE A O 1
ATOM 2044 N N . ILE A 1 271 ? 6.896 -5.701 10.973 1.00 35.84 271 ILE A N 1
ATOM 2045 C CA . ILE A 1 271 ? 6.183 -6.726 11.717 1.00 35.84 271 ILE A CA 1
ATOM 2046 C C . ILE A 1 271 ? 7.170 -7.034 12.835 1.00 35.84 271 ILE A C 1
ATOM 2048 O O . ILE A 1 271 ? 8.262 -7.528 12.518 1.00 35.84 271 ILE A O 1
ATOM 2052 N N . PRO A 1 272 ? 6.870 -6.703 14.106 1.00 33.91 272 PRO A N 1
ATOM 2053 C CA . PRO A 1 272 ? 7.726 -7.143 15.188 1.00 33.91 272 PRO A CA 1
ATOM 2054 C C . PRO A 1 272 ? 7.855 -8.653 15.000 1.00 33.91 272 PRO A C 1
ATOM 2056 O O . PRO A 1 272 ? 6.823 -9.314 14.817 1.00 33.91 272 PRO A O 1
ATOM 2059 N N . PRO A 1 273 ? 9.078 -9.210 14.936 1.00 32.28 273 PRO A N 1
ATOM 2060 C CA . PRO A 1 273 ? 9.219 -10.648 14.807 1.00 32.28 273 PRO A CA 1
ATOM 2061 C C . PRO A 1 273 ? 8.345 -11.278 15.899 1.00 32.28 273 PRO A C 1
ATOM 2063 O O . PRO A 1 273 ? 8.326 -10.737 17.013 1.00 32.28 273 PRO A O 1
ATOM 2066 N N . PRO A 1 274 ? 7.559 -12.332 15.592 1.00 35.06 274 PRO A N 1
ATOM 2067 C CA . PRO A 1 274 ? 6.713 -12.969 16.593 1.00 35.06 274 PRO A CA 1
ATOM 2068 C C . PRO A 1 274 ? 7.601 -13.232 17.792 1.00 35.06 274 PRO A C 1
ATOM 2070 O O . PRO A 1 274 ? 8.600 -13.922 17.615 1.00 35.06 274 PRO A O 1
ATOM 2073 N N . ASN A 1 275 ? 7.290 -12.570 18.914 1.00 34.31 275 ASN A N 1
ATOM 2074 C CA . ASN A 1 275 ? 8.105 -12.483 20.122 1.00 34.31 275 ASN A CA 1
ATOM 2075 C C . ASN A 1 275 ? 9.264 -13.498 20.116 1.00 34.31 275 ASN A C 1
ATOM 2077 O O . ASN A 1 275 ? 9.076 -14.655 20.482 1.00 34.31 275 ASN A O 1
ATOM 2081 N N . THR A 1 276 ? 10.446 -13.076 19.651 1.00 32.34 276 THR A N 1
ATOM 2082 C CA . THR A 1 276 ? 11.643 -13.931 19.624 1.00 32.34 276 THR A CA 1
ATOM 2083 C C . THR A 1 276 ? 12.349 -13.950 20.964 1.00 32.34 276 THR A C 1
ATOM 2085 O O . THR A 1 276 ? 13.462 -14.469 21.043 1.00 32.34 276 THR A O 1
ATOM 2088 N N . SER A 1 277 ? 11.744 -13.407 22.029 1.00 32.50 277 SER A N 1
ATOM 2089 C CA . SER A 1 277 ? 12.136 -13.869 23.352 1.00 32.50 277 SER A CA 1
ATOM 2090 C C . SER A 1 277 ? 11.877 -15.367 23.312 1.00 32.50 277 SER A C 1
ATOM 2092 O O . SER A 1 277 ? 10.724 -15.763 23.107 1.00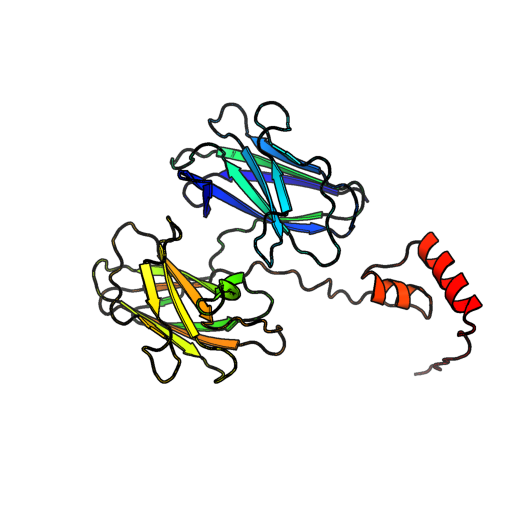 32.50 277 SER A O 1
ATOM 2094 N N . PRO A 1 278 ? 12.910 -16.214 23.457 1.00 33.09 278 PRO A N 1
ATOM 2095 C CA . PRO A 1 278 ? 12.637 -17.597 23.752 1.00 33.09 278 PRO A CA 1
ATOM 2096 C C . PRO A 1 278 ? 11.728 -17.543 24.973 1.00 33.09 278 PRO A C 1
ATOM 2098 O O . PRO A 1 278 ? 12.125 -17.022 26.017 1.00 33.09 278 PRO A O 1
ATOM 2101 N N . LEU A 1 279 ? 10.481 -17.998 24.831 1.00 37.12 279 LEU A N 1
ATOM 2102 C CA . LEU A 1 279 ? 9.736 -18.444 25.992 1.00 37.12 279 LEU A CA 1
ATOM 2103 C C . LEU A 1 279 ? 10.694 -19.418 26.662 1.00 37.12 279 LEU A C 1
ATOM 2105 O O . LEU A 1 279 ? 11.037 -20.444 26.073 1.00 37.12 279 LEU A O 1
ATOM 2109 N N . THR A 1 280 ? 11.237 -19.031 27.813 1.00 35.44 280 THR A N 1
ATOM 2110 C CA . THR A 1 280 ? 12.120 -19.876 28.599 1.00 35.44 280 THR A CA 1
ATOM 2111 C C . THR A 1 280 ? 11.266 -21.068 29.007 1.00 35.44 280 THR A C 1
ATOM 2113 O O . THR A 1 280 ? 10.485 -21.007 29.952 1.00 35.44 280 THR A O 1
ATOM 2116 N N . LEU A 1 281 ? 11.317 -22.118 28.191 1.00 39.59 281 LEU A N 1
ATOM 2117 C CA . LEU A 1 281 ? 10.550 -23.338 28.356 1.00 39.59 281 LEU A CA 1
ATOM 2118 C C . LEU A 1 281 ? 11.221 -24.142 29.460 1.00 39.59 281 LEU A C 1
ATOM 2120 O O . LEU A 1 281 ? 12.072 -24.992 29.214 1.00 39.59 281 LEU A O 1
ATOM 2124 N N . THR A 1 282 ? 10.857 -23.844 30.700 1.00 37.38 282 THR A N 1
ATOM 2125 C CA . THR A 1 282 ? 11.134 -24.729 31.825 1.00 37.38 282 THR A CA 1
ATOM 2126 C C . THR A 1 282 ? 9.969 -25.708 31.976 1.00 37.38 282 THR A C 1
ATOM 2128 O O . THR A 1 282 ? 8.988 -25.384 32.638 1.00 37.38 282 THR A O 1
ATOM 2131 N N . GLY A 1 283 ? 10.087 -26.906 31.394 1.00 41.31 283 GLY A N 1
ATOM 2132 C CA . GLY A 1 283 ? 9.460 -28.109 31.960 1.00 41.31 283 GLY A CA 1
ATOM 2133 C C . GLY A 1 283 ? 8.433 -28.875 31.113 1.00 41.31 283 GLY A C 1
ATOM 2134 O O . GLY A 1 283 ? 7.608 -28.317 30.392 1.00 41.31 283 GLY A O 1
ATOM 2135 N N . ASP A 1 284 ? 8.486 -30.195 31.292 1.00 42.56 284 ASP A N 1
ATOM 2136 C CA . ASP A 1 284 ? 7.824 -31.287 30.565 1.00 42.56 284 ASP A CA 1
ATOM 2137 C C . ASP A 1 284 ? 6.309 -31.426 30.834 1.00 42.56 284 ASP A C 1
ATOM 2139 O O . ASP A 1 284 ? 5.849 -32.444 31.350 1.00 42.56 284 ASP A O 1
ATOM 2143 N N . THR A 1 285 ? 5.491 -30.417 30.515 1.00 50.25 285 THR A N 1
ATOM 2144 C CA . THR A 1 285 ? 4.038 -30.466 30.803 1.00 50.25 285 THR A CA 1
ATOM 2145 C C . THR A 1 285 ? 3.150 -29.996 29.647 1.00 50.25 285 THR A C 1
ATOM 2147 O O . THR A 1 285 ? 3.623 -29.447 28.649 1.00 50.25 285 THR A O 1
ATOM 2150 N N . ALA A 1 286 ? 1.830 -30.211 29.796 1.00 48.69 286 ALA A N 1
ATOM 2151 C CA . ALA A 1 286 ? 0.713 -29.800 28.925 1.00 48.69 286 ALA A CA 1
ATOM 2152 C C . ALA A 1 286 ? 0.812 -28.376 28.333 1.00 48.69 286 ALA A C 1
ATOM 2154 O O . ALA A 1 286 ? 0.185 -28.054 27.322 1.00 48.69 286 ALA A O 1
ATOM 2155 N N . GLN A 1 287 ? 1.642 -27.539 28.943 1.00 45.56 287 GLN A N 1
ATOM 2156 C CA . GLN A 1 287 ? 2.045 -26.225 28.479 1.00 45.56 287 GLN A CA 1
ATOM 2157 C C . GLN A 1 287 ? 2.648 -26.239 27.061 1.00 45.56 287 GLN A C 1
ATOM 2159 O O . GLN A 1 287 ? 2.338 -25.342 26.281 1.00 45.56 287 GLN A O 1
ATOM 2164 N N . ILE A 1 288 ? 3.413 -27.270 26.673 1.00 50.59 288 ILE A N 1
ATOM 2165 C CA . ILE A 1 288 ? 3.967 -27.394 25.309 1.00 50.59 288 ILE A CA 1
ATOM 2166 C C . ILE A 1 288 ? 2.845 -27.588 24.280 1.00 50.59 288 ILE A C 1
ATOM 2168 O O . ILE A 1 288 ? 2.813 -26.895 23.265 1.00 50.59 288 ILE A O 1
ATOM 2172 N N . ALA A 1 289 ? 1.882 -28.477 24.551 1.00 49.16 289 ALA A N 1
ATOM 2173 C CA . ALA A 1 289 ? 0.749 -28.710 23.651 1.00 49.16 289 ALA A CA 1
ATOM 2174 C C . ALA A 1 289 ? -0.133 -27.456 23.512 1.00 49.16 289 ALA A C 1
ATOM 2176 O O . ALA A 1 289 ? -0.597 -27.135 22.419 1.00 49.16 289 ALA A O 1
ATOM 2177 N N . TYR A 1 290 ? -0.308 -26.708 24.604 1.00 46.25 290 TYR A N 1
ATOM 2178 C CA . TYR A 1 290 ? -1.087 -25.474 24.611 1.00 46.25 290 TYR A CA 1
ATOM 2179 C C . TYR A 1 290 ? -0.398 -24.342 23.834 1.00 46.25 290 TYR A C 1
ATOM 2181 O O . TYR A 1 290 ? -1.055 -23.641 23.069 1.00 46.25 290 TYR A O 1
ATOM 2189 N N . VAL A 1 291 ? 0.922 -24.186 23.970 1.00 48.19 291 VAL A N 1
ATOM 2190 C CA . VAL A 1 291 ? 1.691 -23.176 23.224 1.00 48.19 291 VAL A CA 1
ATOM 2191 C C . VAL A 1 291 ? 1.733 -23.507 21.732 1.00 48.19 291 VAL A C 1
ATOM 2193 O O . VAL A 1 291 ? 1.537 -22.614 20.915 1.00 48.19 291 VAL A O 1
ATOM 2196 N N . VAL A 1 292 ? 1.915 -24.778 21.362 1.00 48.03 292 VAL A N 1
ATOM 2197 C CA . VAL A 1 292 ? 1.919 -25.205 19.951 1.00 48.03 292 VAL A CA 1
ATOM 2198 C C . VAL A 1 292 ? 0.552 -24.998 19.290 1.00 48.03 292 VAL A C 1
ATOM 2200 O O . VAL A 1 292 ? 0.496 -24.630 18.121 1.00 48.03 292 VAL A O 1
ATOM 2203 N N . TYR A 1 293 ? -0.548 -25.201 20.021 1.00 44.94 293 TYR A N 1
ATOM 2204 C CA . TYR A 1 293 ? -1.897 -25.097 19.459 1.00 44.94 293 TYR A CA 1
ATOM 2205 C C . TYR A 1 293 ? -2.497 -23.680 19.536 1.00 44.94 293 TYR A C 1
ATOM 2207 O O . TYR A 1 293 ? -3.216 -23.268 18.630 1.00 44.94 293 TYR A O 1
ATOM 2215 N N . TYR A 1 294 ? -2.212 -22.919 20.598 1.00 47.16 294 TYR A N 1
ATOM 2216 C CA . TYR A 1 294 ? -2.827 -21.608 20.863 1.00 47.16 294 TYR A CA 1
ATOM 2217 C C . TYR A 1 294 ? -1.844 -20.428 20.853 1.00 47.16 294 TYR A C 1
ATOM 2219 O O . TYR A 1 294 ? -2.271 -19.287 21.027 1.00 47.16 294 TYR A O 1
ATOM 2227 N N . GLY A 1 295 ? -0.540 -20.667 20.678 1.00 45.00 295 GLY A N 1
ATOM 2228 C CA . GLY A 1 295 ? 0.472 -19.612 20.556 1.00 45.00 295 GLY A CA 1
ATOM 2229 C C . GLY A 1 295 ? 0.698 -18.777 21.822 1.00 45.00 295 GLY A C 1
ATOM 2230 O O . GLY A 1 295 ? 1.269 -17.693 21.742 1.00 45.00 295 GLY A O 1
ATOM 2231 N N . ARG A 1 296 ? 0.240 -19.242 22.992 1.00 52.34 296 ARG A N 1
ATOM 2232 C CA . ARG A 1 296 ? 0.376 -18.542 24.282 1.00 52.34 296 ARG A CA 1
ATOM 2233 C C . ARG A 1 296 ? 0.540 -19.530 25.445 1.00 52.34 296 ARG A C 1
ATOM 2235 O O . ARG A 1 296 ? 0.162 -20.687 25.283 1.00 52.34 296 ARG A O 1
ATOM 2242 N N . PRO A 1 297 ? 1.050 -19.116 26.620 1.00 47.41 297 PRO A N 1
ATOM 2243 C CA . PRO A 1 297 ? 1.067 -19.962 27.816 1.00 47.41 297 PRO A CA 1
ATOM 2244 C C . PRO A 1 297 ? -0.350 -20.355 28.269 1.00 47.41 297 PRO A C 1
ATOM 2246 O O . PRO A 1 297 ? -1.280 -19.554 28.168 1.00 47.41 297 PRO A O 1
ATOM 2249 N N . ALA A 1 298 ? -0.512 -21.577 28.779 1.00 50.81 298 ALA A N 1
ATOM 2250 C CA . ALA A 1 298 ? -1.779 -22.045 29.337 1.00 50.81 298 ALA A CA 1
ATOM 2251 C C . ALA A 1 298 ? -2.133 -21.300 30.634 1.00 50.81 298 ALA A C 1
ATOM 2253 O O . ALA A 1 298 ? -1.272 -21.104 31.491 1.00 50.81 298 ALA A O 1
ATOM 2254 N N . ASP A 1 299 ? -3.403 -20.922 30.795 1.00 54.78 299 ASP A N 1
ATOM 2255 C CA . ASP A 1 299 ? -3.939 -20.529 32.100 1.00 54.78 299 ASP A CA 1
ATOM 2256 C C . ASP A 1 299 ? -4.168 -21.768 32.988 1.00 54.78 299 ASP A C 1
ATOM 2258 O O . ASP A 1 299 ? -4.086 -22.915 32.538 1.00 54.78 299 ASP A O 1
ATOM 2262 N N . ASN A 1 300 ? -4.450 -21.553 34.276 1.00 56.31 300 ASN A N 1
ATOM 2263 C CA . ASN A 1 300 ? -4.578 -22.646 35.247 1.00 56.31 300 ASN A CA 1
ATOM 2264 C C . ASN A 1 300 ? -5.695 -23.645 34.865 1.00 56.31 300 ASN A C 1
ATOM 2266 O O . ASN A 1 300 ? -5.597 -24.847 35.121 1.00 56.31 300 ASN A O 1
ATOM 2270 N N . SER A 1 301 ? -6.748 -23.151 34.210 1.00 51.91 301 SER A N 1
ATOM 2271 C CA . SER A 1 301 ? -7.884 -23.934 33.715 1.00 51.91 301 SER A CA 1
ATOM 2272 C C . SER A 1 301 ? -7.505 -24.798 32.506 1.00 51.91 301 SER A C 1
ATOM 2274 O O . SER A 1 301 ? -7.851 -25.978 32.455 1.00 51.91 301 SER A O 1
ATOM 2276 N N . GLY A 1 302 ? -6.750 -24.236 31.563 1.00 54.81 302 GLY A N 1
ATOM 2277 C CA . GLY A 1 302 ? -6.211 -24.923 30.397 1.00 54.81 302 GLY A CA 1
ATOM 2278 C C . GLY A 1 302 ? -5.194 -25.991 30.777 1.00 54.81 302 GLY A C 1
ATOM 2279 O O . GLY A 1 302 ? -5.266 -27.100 30.252 1.00 54.81 302 GLY A O 1
ATOM 2280 N N . LEU A 1 303 ? -4.310 -25.708 31.739 1.00 54.00 303 LEU A N 1
ATOM 2281 C CA . LEU A 1 303 ? -3.389 -26.708 32.288 1.00 54.00 303 LEU A CA 1
ATOM 2282 C C . LEU A 1 303 ? -4.162 -27.907 32.842 1.00 54.00 303 LEU A C 1
ATOM 2284 O O . LEU A 1 303 ? -3.915 -29.031 32.425 1.00 54.00 303 LEU A O 1
ATOM 2288 N N . THR A 1 304 ? -5.165 -27.663 33.688 1.00 58.41 304 THR A N 1
ATOM 2289 C CA . THR A 1 304 ? -5.970 -28.724 34.317 1.00 58.41 304 THR A CA 1
ATOM 2290 C C . THR A 1 304 ? -6.705 -29.589 33.283 1.00 58.41 304 THR A C 1
ATOM 2292 O O . THR A 1 304 ? -6.714 -30.817 33.389 1.00 58.41 304 THR A O 1
ATOM 2295 N N . PHE A 1 305 ? -7.297 -28.973 32.254 1.00 61.19 305 PHE A N 1
ATOM 2296 C CA . PHE A 1 305 ? -7.991 -29.693 31.181 1.00 61.19 305 PHE A CA 1
ATOM 2297 C C . PHE A 1 305 ? -7.047 -30.624 30.405 1.00 61.19 305 PHE A C 1
ATOM 2299 O O . PHE A 1 305 ? -7.357 -31.800 30.191 1.00 61.19 305 PHE A O 1
ATOM 2306 N N . TRP A 1 306 ? -5.881 -30.119 30.000 1.00 55.00 306 TRP A N 1
ATOM 2307 C CA . TRP A 1 306 ? -4.942 -30.881 29.180 1.00 55.00 306 TRP A CA 1
ATOM 2308 C C . TRP A 1 306 ? -4.159 -31.918 29.971 1.00 55.00 306 TRP A C 1
ATOM 2310 O O . TRP A 1 306 ? -3.910 -32.997 29.444 1.00 55.00 306 TRP A O 1
ATOM 2320 N N . ASP A 1 307 ? -3.846 -31.651 31.235 1.00 60.31 307 ASP A N 1
ATOM 2321 C CA . ASP A 1 307 ? -3.224 -32.632 32.120 1.00 60.31 307 ASP A CA 1
ATOM 2322 C C . ASP A 1 307 ? -4.167 -33.824 32.340 1.00 60.31 307 ASP A C 1
ATOM 2324 O O . ASP A 1 307 ? -3.778 -34.984 32.198 1.00 60.31 307 ASP A O 1
ATOM 2328 N N . THR A 1 308 ? -5.465 -33.548 32.520 1.00 60.12 308 THR A N 1
ATOM 2329 C CA . THR A 1 308 ? -6.507 -34.584 32.581 1.00 60.12 308 THR A CA 1
ATOM 2330 C C . THR A 1 308 ? -6.607 -35.356 31.262 1.00 60.12 308 THR A C 1
ATOM 2332 O O . THR A 1 308 ? -6.667 -36.586 31.271 1.00 60.12 308 THR A O 1
ATOM 2335 N N . THR A 1 309 ? -6.582 -34.658 30.123 1.00 58.09 309 THR A N 1
ATOM 2336 C CA . THR A 1 309 ? -6.694 -35.246 28.773 1.00 58.09 309 THR A CA 1
ATOM 2337 C C . THR A 1 309 ? -5.488 -36.126 28.420 1.00 58.09 309 THR A C 1
ATOM 2339 O O . THR A 1 309 ? -5.645 -37.215 27.874 1.00 58.09 309 THR A O 1
ATOM 2342 N N . LEU A 1 310 ? -4.271 -35.696 28.758 1.00 57.03 310 LEU A N 1
ATOM 2343 C CA . LEU A 1 310 ? -3.034 -36.432 28.479 1.00 57.03 310 LEU A CA 1
ATOM 2344 C C . LEU A 1 310 ? -2.845 -37.620 29.428 1.00 57.03 310 LEU A C 1
ATOM 2346 O O . LEU A 1 310 ? -2.390 -38.684 28.999 1.00 57.03 310 LEU A O 1
ATOM 2350 N N . THR A 1 311 ? -3.261 -37.469 30.687 1.00 57.25 311 THR A N 1
ATOM 2351 C CA . THR A 1 311 ? -3.278 -38.558 31.671 1.00 57.25 311 THR A CA 1
ATOM 2352 C C . THR A 1 311 ? -4.288 -39.635 31.277 1.00 57.25 311 THR A C 1
ATOM 2354 O O . THR A 1 311 ? -3.963 -40.820 31.288 1.00 57.25 311 THR A O 1
ATOM 2357 N N . SER A 1 312 ? -5.488 -39.243 30.836 1.00 55.09 312 SER A N 1
ATOM 2358 C CA . SER A 1 312 ? -6.502 -40.185 30.333 1.00 55.09 312 SER A CA 1
ATOM 2359 C C . SER A 1 312 ? -6.132 -40.821 28.984 1.00 55.09 312 SER A C 1
ATOM 2361 O O . SER A 1 312 ? -6.600 -41.918 28.685 1.00 55.09 312 SER A O 1
ATOM 2363 N N . ALA A 1 313 ? -5.229 -40.205 28.213 1.00 54.34 313 ALA A N 1
ATOM 2364 C CA . ALA A 1 313 ? -4.645 -40.771 26.994 1.00 54.34 313 ALA A CA 1
ATOM 2365 C C . ALA A 1 313 ? -3.397 -41.659 27.227 1.00 54.34 313 ALA A C 1
ATOM 2367 O O . ALA A 1 313 ? -2.862 -42.210 26.263 1.00 54.34 313 ALA A O 1
ATOM 2368 N N . GLY A 1 314 ? -2.924 -41.813 28.473 1.00 48.22 314 GLY A N 1
ATOM 2369 C CA . GLY A 1 314 ? -1.897 -42.792 28.865 1.00 48.22 314 GLY A CA 1
ATOM 2370 C C . GLY A 1 314 ? -0.450 -42.505 28.423 1.00 48.22 314 GLY A C 1
ATOM 2371 O O . GLY A 1 314 ? 0.308 -43.452 28.224 1.00 48.22 314 GLY A O 1
ATOM 2372 N N . LYS A 1 315 ? -0.041 -41.238 28.240 1.00 52.25 315 LYS A N 1
ATOM 2373 C CA . LYS A 1 315 ? 1.231 -40.875 27.563 1.00 52.25 315 LYS A CA 1
ATOM 2374 C C . LYS A 1 315 ? 2.330 -40.197 28.400 1.00 52.25 315 LYS A C 1
ATOM 2376 O O . LYS A 1 315 ? 3.165 -39.502 27.830 1.00 52.25 315 LYS A O 1
ATOM 2381 N N . LEU A 1 316 ? 2.421 -40.419 29.710 1.00 43.25 316 LEU A N 1
ATOM 2382 C CA . LEU A 1 316 ? 3.572 -39.926 30.485 1.00 43.25 316 LEU A CA 1
ATOM 2383 C C . LEU A 1 316 ? 4.301 -41.068 31.192 1.00 43.25 316 LEU A C 1
ATOM 2385 O O . LEU A 1 316 ? 4.021 -41.391 32.338 1.00 43.25 316 LEU A O 1
ATOM 2389 N N . ASN A 1 317 ? 5.258 -41.668 30.483 1.00 39.75 317 ASN A N 1
ATOM 2390 C CA . ASN A 1 317 ? 6.393 -42.353 31.094 1.00 39.75 317 ASN A CA 1
ATOM 2391 C C . ASN A 1 317 ? 7.633 -42.179 30.210 1.00 39.75 317 ASN A C 1
ATOM 2393 O O . ASN A 1 317 ? 7.788 -42.863 29.201 1.00 39.75 317 ASN A O 1
ATOM 2397 N N . GLY A 1 318 ? 8.526 -41.293 30.654 1.00 37.00 318 GLY A N 1
ATOM 2398 C CA . GLY A 1 318 ? 9.958 -41.389 30.388 1.00 37.00 318 GLY A CA 1
ATOM 2399 C C . GLY A 1 318 ? 10.520 -40.434 29.343 1.00 37.00 318 GLY A C 1
ATOM 2400 O O . GLY A 1 318 ? 10.496 -40.753 28.166 1.00 37.00 318 GLY A O 1
ATOM 2401 N N . PHE A 1 319 ? 11.172 -39.365 29.804 1.00 30.17 319 PHE A N 1
ATOM 2402 C CA . PHE A 1 319 ? 12.454 -38.918 29.252 1.00 30.17 319 PHE A CA 1
ATOM 2403 C C . PHE A 1 319 ? 13.308 -38.350 30.397 1.00 30.17 319 PHE A C 1
ATOM 2405 O O . PHE A 1 319 ? 13.026 -37.291 30.942 1.00 30.17 319 PHE A O 1
ATOM 2412 N N . TYR A 1 320 ? 14.328 -39.112 30.802 1.00 35.53 320 TYR A N 1
ATOM 2413 C CA . TYR A 1 320 ? 15.391 -38.678 31.710 1.00 35.53 320 TYR A CA 1
ATOM 2414 C C . TYR A 1 320 ? 16.527 -38.088 30.86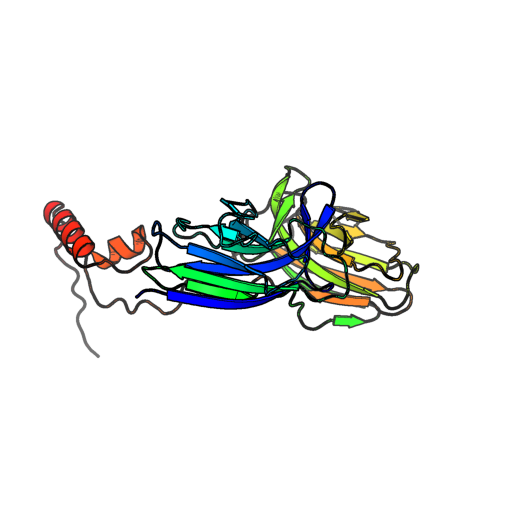9 1.00 35.53 320 TYR A C 1
ATOM 2416 O O . TYR A 1 320 ? 17.045 -38.782 29.994 1.00 35.53 320 TYR A O 1
ATOM 2424 N N . PHE A 1 321 ? 16.986 -36.877 31.187 1.00 33.16 321 PHE A N 1
ATOM 2425 C CA . PHE A 1 321 ? 18.327 -36.427 30.811 1.00 33.16 321 PHE A CA 1
ATOM 2426 C C . PHE A 1 321 ? 19.138 -36.179 32.080 1.00 33.16 321 PHE A C 1
ATOM 2428 O O . PHE A 1 321 ? 18.764 -35.380 32.936 1.00 33.16 321 PHE A O 1
ATOM 2435 N N . GLY A 1 322 ? 20.218 -36.947 32.226 1.00 30.55 322 GLY A N 1
ATOM 2436 C CA . GLY A 1 322 ? 21.172 -36.804 33.315 1.00 30.55 322 GLY A CA 1
ATOM 2437 C C . GLY A 1 322 ? 22.067 -35.579 33.130 1.00 30.55 322 GLY A C 1
ATOM 2438 O O . GLY A 1 322 ? 22.537 -35.307 32.029 1.00 30.55 322 GLY A O 1
ATOM 2439 N N . SER A 1 323 ? 22.334 -34.880 34.232 1.00 31.48 323 SER A N 1
ATOM 2440 C CA . SER A 1 323 ? 23.568 -34.099 34.437 1.00 31.48 323 SER A CA 1
ATOM 2441 C C . SER A 1 323 ? 24.752 -35.056 34.688 1.00 31.48 323 SER A C 1
ATOM 2443 O O . SER A 1 323 ? 24.480 -36.228 34.977 1.00 31.48 323 SER A O 1
ATOM 2445 N N . PRO A 1 324 ? 26.040 -34.633 34.731 1.00 36.31 324 PRO A N 1
ATOM 2446 C CA . PRO A 1 324 ? 26.674 -33.299 34.590 1.00 36.31 324 PRO A CA 1
ATOM 2447 C C . PRO A 1 324 ? 27.734 -33.295 33.440 1.00 36.31 324 PRO A C 1
ATOM 2449 O O . PRO A 1 324 ? 27.894 -34.319 32.782 1.00 36.31 324 PRO A O 1
ATOM 2452 N N . ILE A 1 325 ? 28.457 -32.230 33.052 1.00 35.97 325 ILE A N 1
ATOM 2453 C CA . ILE A 1 325 ? 29.314 -31.241 33.752 1.00 35.97 325 ILE A CA 1
ATOM 2454 C C . ILE A 1 325 ? 29.325 -29.947 32.928 1.00 35.97 325 ILE A C 1
ATOM 2456 O O . ILE A 1 325 ? 29.403 -30.065 31.684 1.00 35.97 325 ILE A O 1
#

Sequence (325 aa):
MASNITQQGSLTLNDFIFIQGANPTRADEYLVTFTAFNQPVQISLISANNTTYDPIVQIIDARTNTIVASDDDSGNGNNSLIANFLPQGGVVYKIRVTSFNTINTEIEHPYTLQVNSVVGDVVLEERLSSFGNPQTGQVVTFQGVLDSRDYTFPSPSTAAPSLADEYKLAVTAFNQPIQVSLTSSNTGVYDPFLQIVNARTGAVVAFDDDSGDGLNSLIANFLPQGGVDYRIRVSSFNTITLPQTNPATYTLQVSAQVGQAAVTPRVPGIIPPPNTSPLTLTGDTAQIAYVVYYGRPADNSGLTFWDTTLTSAGKLNGFYFGSPI

pLDDT: mean 78.13, std 19.02, range [30.17, 98.62]

Organism: NCBI:txid1160285